Protein AF-A0A351C089-F1 (afdb_monomer)

pLDDT: mean 87.52, std 11.37, range [33.44, 98.38]

Radius of gyration: 19.96 Å; Cα contacts (8 Å, |Δi|>4): 342; chains: 1; bounding box: 48×43×50 Å

Mean predicted aligned error: 5.95 Å

Foldseek 3Di:
DCDPVNVLVCCCVVPVVCSVPDQCLVVLCVQLLVCLVVVVLVSNLVSLLVSQVSCVVVVHDLVPGLSSCLLLLPLPPPPRPCNVLSVQLQVLVQVLLVVLVVLVFDNDHPVLCSLLQSVVCVPPPVLRSSLSSLSSSLSSCVVVVLVVLVPDDQPDDALLVLLVSLLSLLVSLQSLLCSFPQNVVVVVPDPDDDPLRQLQDPSSVVLLVDPDRLAPDADQAPVRLVVVLPDDDVPDRLLSNLSHLSVRSNVNSVVDSPHPGRDHSVRSVSSVSSSVSSSSSSSVRRRDPVVPVVD

Structure (mmCIF, N/CA/C/O backbone):
data_AF-A0A351C089-F1
#
_entry.id   AF-A0A351C089-F1
#
loop_
_atom_site.group_PDB
_atom_site.id
_atom_site.type_symbol
_atom_site.label_atom_id
_atom_site.label_alt_id
_atom_site.label_comp_id
_atom_site.label_asym_id
_atom_site.label_entity_id
_atom_site.label_seq_id
_atom_site.pdbx_PDB_ins_code
_atom_site.Cartn_x
_atom_site.Cartn_y
_atom_site.Cartn_z
_atom_site.occupancy
_atom_site.B_iso_or_equiv
_atom_site.auth_seq_id
_atom_site.auth_comp_id
_atom_site.auth_asym_id
_atom_site.auth_atom_id
_atom_site.pdbx_PDB_model_num
ATOM 1 N N . MET A 1 1 ? 0.658 -22.289 -22.161 1.00 45.59 1 MET A N 1
ATOM 2 C CA . MET A 1 1 ? 1.054 -20.876 -21.966 1.00 45.59 1 MET A CA 1
ATOM 3 C C . MET A 1 1 ? 2.536 -20.846 -21.642 1.00 45.59 1 MET A C 1
ATOM 5 O O . MET A 1 1 ? 2.937 -21.494 -20.686 1.00 45.59 1 MET A O 1
ATOM 9 N N . CYS A 1 2 ? 3.348 -20.176 -22.460 1.00 50.66 2 CYS A N 1
ATOM 10 C CA . CYS A 1 2 ? 4.745 -19.898 -22.128 1.00 50.66 2 CYS A CA 1
ATOM 11 C C . CYS A 1 2 ? 4.740 -18.732 -21.132 1.00 50.66 2 CYS A C 1
ATOM 13 O O . CYS A 1 2 ? 4.214 -17.671 -21.466 1.00 50.66 2 CYS A O 1
ATOM 15 N N . SER A 1 3 ? 5.217 -18.931 -19.902 1.00 79.00 3 SER A N 1
ATOM 16 C CA . SER A 1 3 ? 5.364 -17.817 -18.963 1.00 79.00 3 SER A CA 1
ATOM 17 C C . SER A 1 3 ? 6.463 -16.883 -19.475 1.00 79.00 3 SER A C 1
ATOM 19 O O . SER A 1 3 ? 7.493 -17.342 -19.969 1.00 79.00 3 SER A O 1
ATOM 21 N N . SER A 1 4 ? 6.269 -15.570 -19.352 1.00 82.62 4 SER A N 1
ATOM 22 C CA . SER A 1 4 ? 7.319 -14.564 -19.587 1.00 82.62 4 SER A CA 1
ATOM 23 C C . SER A 1 4 ? 8.639 -14.929 -18.905 1.00 82.62 4 SER A C 1
ATOM 25 O O . SER A 1 4 ? 9.721 -14.732 -19.451 1.00 82.62 4 SER A O 1
ATOM 27 N N . ASP A 1 5 ? 8.530 -15.536 -17.730 1.00 86.56 5 ASP A N 1
ATOM 28 C CA . ASP A 1 5 ? 9.629 -15.950 -16.872 1.00 86.56 5 ASP A CA 1
ATOM 29 C C . ASP A 1 5 ? 10.452 -17.064 -17.531 1.00 86.56 5 ASP A C 1
ATOM 31 O O . ASP A 1 5 ? 11.677 -17.074 -17.422 1.00 86.56 5 ASP A O 1
ATOM 35 N N . LEU A 1 6 ? 9.801 -17.974 -18.269 1.00 88.81 6 LEU A N 1
ATOM 36 C CA . LEU A 1 6 ? 10.483 -19.012 -19.038 1.00 88.81 6 LEU A CA 1
ATOM 37 C C . LEU A 1 6 ? 11.284 -18.400 -20.190 1.00 88.81 6 LEU A C 1
ATOM 39 O O . LEU A 1 6 ? 12.412 -18.816 -20.432 1.00 88.81 6 LEU A O 1
ATOM 43 N N . VAL A 1 7 ? 10.744 -17.379 -20.861 1.00 87.31 7 VAL A N 1
ATOM 44 C CA . VAL A 1 7 ? 11.475 -16.655 -21.913 1.00 87.31 7 VAL A CA 1
ATOM 45 C C . VAL A 1 7 ? 12.690 -15.935 -21.326 1.00 87.31 7 VAL A C 1
ATOM 47 O O . VAL A 1 7 ? 13.790 -16.077 -21.853 1.00 87.31 7 VAL A O 1
ATOM 50 N N . LEU A 1 8 ? 12.528 -15.221 -20.207 1.00 90.19 8 LEU A N 1
ATOM 51 C CA . LEU A 1 8 ? 13.644 -14.563 -19.517 1.00 90.19 8 LEU A CA 1
ATOM 52 C C . LEU A 1 8 ? 14.712 -15.566 -19.066 1.00 90.19 8 LEU A C 1
ATOM 54 O O . LEU A 1 8 ? 15.905 -15.313 -19.239 1.00 90.19 8 LEU A O 1
ATOM 58 N N . LYS A 1 9 ? 14.291 -16.721 -18.539 1.00 92.12 9 LYS A N 1
ATOM 59 C CA . LYS A 1 9 ? 15.189 -17.815 -18.160 1.00 92.12 9 LYS A CA 1
ATOM 60 C C . LYS A 1 9 ? 15.984 -18.319 -19.364 1.00 92.12 9 LYS A C 1
ATOM 62 O O . LYS A 1 9 ? 17.208 -18.357 -19.297 1.00 92.12 9 LYS A O 1
ATOM 67 N N . LEU A 1 10 ? 15.312 -18.627 -20.474 1.00 92.62 10 LEU A N 1
ATOM 68 C CA . LEU A 1 10 ? 15.965 -19.099 -21.697 1.00 92.62 10 LEU A CA 1
ATOM 69 C C . LEU A 1 10 ? 16.933 -18.056 -22.268 1.00 92.62 10 LEU A C 1
ATOM 71 O O . LEU A 1 10 ? 18.025 -18.417 -22.698 1.00 92.62 10 LEU A O 1
ATOM 75 N N . LEU A 1 11 ? 16.580 -16.767 -22.247 1.00 91.25 11 LEU A N 1
ATOM 76 C CA . LEU A 1 11 ? 17.483 -15.698 -22.682 1.00 91.25 11 LEU A CA 1
ATOM 77 C C . LEU A 1 11 ? 18.734 -15.620 -21.805 1.00 91.25 11 LEU A C 1
ATOM 79 O O . LEU A 1 11 ? 19.835 -15.468 -22.330 1.00 91.25 11 LEU A O 1
ATOM 83 N N . LYS A 1 12 ? 18.577 -15.753 -20.485 1.00 92.81 12 LYS A N 1
ATOM 84 C CA . LYS A 1 12 ? 19.707 -15.767 -19.556 1.00 92.81 12 LYS A CA 1
ATOM 85 C C . LYS A 1 12 ? 20.605 -16.985 -19.774 1.00 92.81 12 LYS A C 1
ATOM 87 O O . LYS A 1 12 ? 21.815 -16.825 -19.827 1.00 92.81 12 LYS A O 1
ATOM 92 N N . GLU A 1 13 ? 20.028 -18.174 -19.929 1.00 96.06 13 GLU A N 1
ATOM 93 C CA . GLU A 1 13 ? 20.781 -19.425 -20.098 1.00 96.06 13 GLU A CA 1
ATOM 94 C C . GLU A 1 13 ? 21.528 -19.488 -21.435 1.00 96.06 13 GLU A C 1
ATOM 96 O O . GLU A 1 13 ? 22.673 -19.923 -21.483 1.00 96.06 13 GLU A O 1
ATOM 101 N N . ASN A 1 14 ? 20.906 -19.025 -22.522 1.00 95.12 14 ASN A N 1
ATOM 102 C CA . ASN A 1 14 ? 21.493 -19.122 -23.861 1.00 95.12 14 ASN A CA 1
ATOM 103 C C . ASN A 1 14 ? 22.359 -17.907 -24.233 1.00 95.12 14 ASN A C 1
ATOM 105 O O . ASN A 1 14 ? 23.185 -17.996 -25.140 1.00 95.12 14 ASN A O 1
ATOM 109 N N . PHE A 1 15 ? 22.176 -16.764 -23.561 1.00 94.94 15 PHE A N 1
ATOM 110 C CA . PHE A 1 15 ? 22.832 -15.503 -23.913 1.00 94.94 15 PHE A CA 1
ATOM 111 C C . PHE A 1 15 ? 23.265 -14.686 -22.686 1.00 94.94 15 PHE A C 1
ATOM 113 O O . PHE A 1 15 ? 23.146 -13.461 -22.703 1.00 94.94 15 PHE A O 1
ATOM 120 N N . GLU A 1 16 ? 23.792 -15.328 -21.640 1.00 92.88 16 GLU A N 1
ATOM 121 C CA . GLU A 1 16 ? 24.122 -14.704 -20.345 1.00 92.88 16 GLU A CA 1
ATOM 122 C C . GLU A 1 16 ? 24.863 -13.362 -20.469 1.00 92.88 16 GLU A C 1
ATOM 124 O O . GLU A 1 16 ? 24.428 -12.352 -19.912 1.00 92.88 16 GLU A O 1
ATOM 129 N N . GLY A 1 17 ? 25.944 -13.322 -21.256 1.00 92.62 17 GLY A N 1
ATOM 130 C CA . GLY A 1 17 ? 26.729 -12.102 -21.454 1.00 92.62 17 GLY A CA 1
ATOM 131 C C . GLY A 1 17 ? 25.898 -10.945 -22.016 1.00 92.62 17 GLY A C 1
ATOM 132 O O . GLY A 1 17 ? 25.988 -9.827 -21.515 1.00 92.62 17 GLY A O 1
ATOM 133 N N . LYS A 1 18 ? 25.028 -11.213 -23.002 1.00 91.94 18 LYS A N 1
ATOM 134 C CA . LYS A 1 18 ? 24.111 -10.203 -23.556 1.00 91.94 18 LYS A CA 1
ATOM 135 C C . LYS A 1 18 ? 23.020 -9.845 -22.553 1.00 91.94 18 LYS A C 1
ATOM 137 O O . LYS A 1 18 ? 22.737 -8.669 -22.361 1.00 91.94 18 LYS A O 1
ATOM 142 N N . TYR A 1 19 ? 22.435 -10.840 -21.894 1.00 91.19 19 TYR A N 1
ATOM 143 C CA . TYR A 1 19 ? 21.364 -10.661 -20.916 1.00 91.19 19 TYR A CA 1
ATOM 144 C C . TYR A 1 19 ? 21.766 -9.701 -19.784 1.00 91.19 19 TYR A C 1
ATOM 146 O O . TYR A 1 19 ? 20.980 -8.842 -19.371 1.00 91.19 19 TYR A O 1
ATOM 154 N N . ASN A 1 20 ? 23.012 -9.802 -19.318 1.00 88.12 20 ASN A N 1
ATOM 155 C CA . ASN A 1 20 ? 23.530 -8.969 -18.237 1.00 88.12 20 ASN A CA 1
ATOM 156 C C . ASN A 1 20 ? 23.772 -7.508 -18.655 1.00 88.12 20 ASN A C 1
ATOM 158 O O . ASN A 1 20 ? 23.655 -6.626 -17.808 1.00 88.12 20 ASN A O 1
ATOM 162 N N . VAL A 1 21 ? 24.047 -7.231 -19.936 1.00 90.06 21 VAL A N 1
ATOM 163 C CA . VAL A 1 21 ? 24.365 -5.868 -20.410 1.00 90.06 21 VAL A CA 1
ATOM 164 C C . VAL A 1 21 ? 23.186 -5.129 -21.040 1.00 90.06 21 VAL A C 1
ATOM 166 O O . VAL A 1 21 ? 23.133 -3.905 -20.945 1.00 90.06 21 VAL A O 1
ATOM 169 N N . ILE A 1 22 ? 22.233 -5.832 -21.667 1.00 90.94 22 ILE A N 1
ATOM 170 C CA . ILE A 1 22 ? 21.075 -5.178 -22.295 1.00 90.94 22 ILE A CA 1
ATOM 171 C C . ILE A 1 22 ? 20.230 -4.452 -21.249 1.00 90.94 22 ILE A C 1
ATOM 173 O O . ILE A 1 22 ? 20.021 -4.963 -20.149 1.00 90.94 22 ILE A O 1
ATOM 177 N N . HIS A 1 23 ? 19.701 -3.285 -21.606 1.00 91.38 23 HIS A N 1
ATOM 178 C CA . HIS A 1 23 ? 18.749 -2.581 -20.759 1.00 91.38 23 HIS A CA 1
ATOM 179 C C . HIS A 1 23 ? 17.408 -3.327 -20.723 1.00 91.38 23 HIS A C 1
ATOM 181 O O . HIS A 1 23 ? 16.792 -3.568 -21.764 1.00 91.38 23 HIS A O 1
ATOM 187 N N . LYS A 1 24 ? 16.958 -3.705 -19.524 1.00 93.00 24 LYS A N 1
ATOM 188 C CA . LYS A 1 24 ? 15.738 -4.508 -19.300 1.00 93.00 24 LYS A CA 1
ATOM 189 C C . LYS A 1 24 ? 14.550 -3.713 -18.739 1.00 93.00 24 LYS A C 1
ATOM 191 O O . LYS A 1 24 ? 13.498 -4.312 -18.523 1.00 93.00 24 LYS A O 1
ATOM 196 N N . GLY A 1 25 ? 14.678 -2.393 -18.566 1.00 92.75 25 GLY A N 1
ATOM 197 C CA . GLY A 1 25 ? 13.661 -1.548 -17.932 1.00 92.75 25 GLY A CA 1
ATOM 198 C C . GLY A 1 25 ? 12.323 -1.614 -18.664 1.00 92.75 25 GLY A C 1
ATOM 199 O O . GLY A 1 25 ? 11.309 -2.015 -18.099 1.00 92.75 25 GLY A O 1
ATOM 200 N N . THR A 1 26 ? 12.337 -1.358 -19.975 1.00 91.56 26 THR A N 1
ATOM 201 C CA . THR A 1 26 ? 11.132 -1.424 -20.815 1.00 91.56 26 THR A CA 1
ATOM 202 C C . THR A 1 26 ? 10.497 -2.825 -20.857 1.00 91.56 26 THR A C 1
ATOM 204 O O . THR A 1 26 ? 9.292 -2.916 -20.614 1.00 91.56 26 THR A O 1
ATOM 207 N N . PRO A 1 27 ? 11.235 -3.932 -21.105 1.00 93.38 27 PRO A N 1
ATOM 208 C CA . PRO A 1 27 ? 10.664 -5.274 -20.987 1.00 93.38 27 PRO A CA 1
ATOM 209 C C . PRO A 1 27 ? 10.016 -5.553 -19.626 1.00 93.38 27 PRO A C 1
ATOM 211 O O . PRO A 1 27 ? 8.877 -6.013 -19.585 1.00 93.38 27 PRO A O 1
ATOM 214 N N . PHE A 1 28 ? 10.696 -5.249 -18.516 1.00 95.38 28 PHE A N 1
ATOM 215 C CA . PHE A 1 28 ? 10.138 -5.456 -17.178 1.00 95.38 28 PHE A CA 1
ATOM 216 C C . PHE A 1 28 ? 8.888 -4.604 -16.939 1.00 95.38 28 PHE A C 1
ATOM 218 O O . PHE A 1 28 ? 7.905 -5.108 -16.403 1.00 95.38 28 PHE A O 1
ATOM 225 N N . TYR A 1 29 ? 8.859 -3.365 -17.425 1.00 95.06 29 TYR A N 1
ATOM 226 C CA . TYR A 1 29 ? 7.675 -2.516 -17.341 1.00 95.06 29 TYR A CA 1
ATOM 227 C C . TYR A 1 29 ? 6.454 -3.156 -18.023 1.00 95.06 29 TYR A C 1
ATOM 229 O O . TYR A 1 29 ? 5.378 -3.234 -17.428 1.00 95.06 29 TYR A O 1
ATOM 237 N N . PHE A 1 30 ? 6.616 -3.701 -19.233 1.00 94.50 30 PHE A N 1
ATOM 238 C CA . PHE A 1 30 ? 5.525 -4.398 -19.924 1.00 94.50 30 PHE A CA 1
ATOM 239 C C . PHE A 1 30 ? 5.095 -5.690 -19.217 1.00 94.50 30 PHE A C 1
ATOM 241 O O . PHE A 1 30 ? 3.899 -5.981 -19.161 1.00 94.50 30 PHE A O 1
ATOM 248 N N . LEU A 1 31 ? 6.034 -6.447 -18.639 1.00 95.00 31 LEU A N 1
ATOM 249 C CA . LEU A 1 31 ? 5.700 -7.624 -17.827 1.00 95.00 31 LEU A CA 1
ATOM 250 C C . LEU A 1 31 ? 4.904 -7.244 -16.576 1.00 95.00 31 LEU A C 1
ATOM 252 O O . LEU A 1 31 ? 3.942 -7.931 -16.226 1.00 95.00 31 LEU A O 1
ATOM 256 N N . SER A 1 32 ? 5.255 -6.126 -15.941 1.00 95.19 32 SER A N 1
ATOM 257 C CA . SER A 1 32 ? 4.498 -5.582 -14.817 1.00 95.19 32 SER A CA 1
ATOM 258 C C . SER A 1 32 ? 3.075 -5.204 -15.223 1.00 95.19 32 SER A C 1
ATOM 260 O O . SER A 1 32 ? 2.121 -5.644 -14.584 1.00 95.19 32 SER A O 1
ATOM 262 N N . MET A 1 33 ? 2.916 -4.458 -16.322 1.00 94.94 33 MET A N 1
ATOM 263 C CA . MET A 1 33 ? 1.596 -4.092 -16.839 1.00 94.94 33 MET A CA 1
ATOM 264 C C . MET A 1 33 ? 0.738 -5.322 -17.132 1.00 94.94 33 MET A C 1
ATOM 266 O O . MET A 1 33 ? -0.410 -5.381 -16.699 1.00 94.94 33 MET A O 1
ATOM 270 N N . GLY A 1 34 ? 1.296 -6.310 -17.838 1.00 94.06 34 GLY A N 1
ATOM 271 C CA . GLY A 1 34 ? 0.600 -7.563 -18.121 1.00 94.06 34 GLY A CA 1
ATOM 272 C C . GLY A 1 34 ? 0.128 -8.241 -16.836 1.00 94.06 34 GLY A C 1
ATOM 273 O O . GLY A 1 34 ? -1.031 -8.629 -16.742 1.00 94.06 34 GLY A O 1
ATOM 274 N N . SER A 1 35 ? 0.990 -8.279 -15.819 1.00 94.94 35 SER A N 1
ATOM 275 C CA . SER A 1 35 ? 0.681 -8.871 -14.514 1.00 94.94 35 SER A CA 1
ATOM 276 C C . SER A 1 35 ? -0.424 -8.106 -13.766 1.00 94.94 35 SER A C 1
ATOM 278 O O . SER A 1 35 ? -1.337 -8.731 -13.230 1.00 94.94 35 SER A O 1
ATOM 280 N N . PHE A 1 36 ? -0.420 -6.765 -13.793 1.00 94.62 36 PHE A N 1
ATOM 281 C CA . PHE A 1 36 ? -1.518 -5.950 -13.250 1.00 94.62 36 PHE A CA 1
ATOM 282 C C . PHE A 1 36 ? -2.849 -6.246 -13.944 1.00 94.62 36 PHE A C 1
ATOM 284 O O . PHE A 1 36 ? -3.879 -6.360 -13.280 1.00 94.62 36 PHE A O 1
ATOM 291 N N . LEU A 1 37 ? -2.837 -6.372 -15.272 1.00 91.81 37 LEU A N 1
ATOM 292 C CA . LEU A 1 37 ? -4.038 -6.636 -16.066 1.00 91.81 37 LEU A CA 1
ATOM 293 C C . LEU A 1 37 ? -4.588 -8.051 -15.844 1.00 91.81 37 LEU A C 1
ATOM 295 O O . LEU A 1 37 ? -5.796 -8.249 -15.930 1.00 91.81 37 LEU A O 1
ATOM 299 N N . THR A 1 38 ? -3.729 -9.023 -15.527 1.00 92.44 38 THR A N 1
ATOM 300 C CA . THR A 1 38 ? -4.140 -10.403 -15.222 1.00 92.44 38 THR A CA 1
ATOM 301 C C . THR A 1 38 ? -4.369 -10.668 -13.732 1.00 92.44 38 THR A C 1
ATOM 303 O O . THR A 1 38 ? -4.730 -11.785 -13.372 1.00 92.44 38 THR A O 1
ATOM 306 N N . GLY A 1 39 ? -4.164 -9.674 -12.861 1.00 91.81 39 GLY A N 1
ATOM 307 C CA . GLY A 1 39 ? -4.351 -9.801 -11.412 1.00 91.81 39 GLY A CA 1
ATOM 308 C C . GLY A 1 39 ? -3.231 -10.539 -10.664 1.00 91.81 39 GLY A C 1
ATOM 309 O O . GLY A 1 39 ? -3.436 -10.938 -9.520 1.00 91.81 39 GLY A O 1
ATOM 310 N N . ASP A 1 40 ? -2.055 -10.712 -11.279 1.00 94.25 40 ASP A N 1
ATOM 311 C CA . ASP A 1 40 ? -0.842 -11.221 -10.619 1.00 94.25 40 ASP A CA 1
ATOM 312 C C . ASP A 1 40 ? -0.085 -10.036 -9.994 1.00 94.25 40 ASP A C 1
ATOM 314 O O . ASP A 1 40 ? 0.886 -9.507 -10.543 1.00 94.25 40 ASP A O 1
ATOM 318 N N . PHE A 1 41 ? -0.605 -9.534 -8.873 1.00 93.75 41 PHE A N 1
ATOM 319 C CA . PHE A 1 41 ? -0.116 -8.300 -8.253 1.00 93.75 41 PHE A CA 1
ATOM 320 C C . PHE A 1 41 ? 1.305 -8.445 -7.697 1.00 93.75 41 PHE A C 1
ATOM 322 O O . PHE A 1 41 ? 2.077 -7.489 -7.707 1.00 93.75 41 PHE A O 1
ATOM 329 N N . GLU A 1 42 ? 1.680 -9.640 -7.247 1.00 93.31 42 GLU A N 1
ATOM 330 C CA . GLU A 1 42 ? 3.014 -9.948 -6.741 1.00 93.31 42 GLU A CA 1
ATOM 331 C C . GLU A 1 42 ? 4.062 -9.824 -7.855 1.00 93.31 42 GLU A C 1
ATOM 333 O O . GLU A 1 42 ? 5.074 -9.137 -7.669 1.00 93.31 42 GLU A O 1
ATOM 338 N N . LYS A 1 43 ? 3.806 -10.399 -9.041 1.00 94.31 43 LYS A N 1
ATOM 339 C CA . LYS A 1 43 ? 4.681 -10.181 -10.204 1.00 94.31 43 LYS A CA 1
ATOM 340 C C . LYS A 1 43 ? 4.617 -8.754 -10.715 1.00 94.31 43 LYS A C 1
ATOM 342 O O . LYS A 1 43 ? 5.645 -8.222 -11.129 1.00 94.31 43 LYS A O 1
ATOM 347 N N . ALA A 1 44 ? 3.447 -8.120 -10.665 1.00 94.44 44 ALA A N 1
ATOM 348 C CA . ALA A 1 44 ? 3.297 -6.735 -11.087 1.00 94.44 44 ALA A CA 1
ATOM 349 C C . ALA A 1 44 ? 4.223 -5.805 -10.292 1.00 94.44 44 ALA A C 1
ATOM 351 O O . ALA A 1 44 ? 4.983 -5.039 -10.889 1.00 94.44 44 ALA A O 1
ATOM 352 N N . VAL A 1 45 ? 4.225 -5.931 -8.961 1.00 93.00 45 VAL A N 1
ATOM 353 C CA . VAL A 1 45 ? 5.118 -5.184 -8.064 1.00 93.00 45 VAL A CA 1
ATOM 354 C C . VAL A 1 45 ? 6.582 -5.517 -8.342 1.00 93.00 45 VAL A C 1
ATOM 356 O O . VAL A 1 45 ? 7.384 -4.599 -8.512 1.00 93.00 45 VAL A O 1
ATOM 359 N N . TYR A 1 46 ? 6.928 -6.806 -8.440 1.00 93.94 46 TYR A N 1
ATOM 360 C CA . TYR A 1 46 ? 8.305 -7.239 -8.691 1.00 93.94 46 TYR A CA 1
ATOM 361 C C . TYR A 1 46 ? 8.868 -6.650 -9.987 1.00 93.94 46 TYR A C 1
ATOM 363 O O . TYR A 1 46 ? 9.943 -6.053 -9.987 1.00 93.94 46 TYR A O 1
ATOM 371 N N . TYR A 1 47 ? 8.137 -6.790 -11.094 1.00 95.25 47 TYR A N 1
ATOM 372 C CA . TYR A 1 47 ? 8.601 -6.317 -12.391 1.00 95.25 47 TYR A CA 1
ATOM 373 C C . TYR A 1 47 ? 8.590 -4.791 -12.507 1.00 95.25 47 TYR A C 1
ATOM 375 O O . TYR A 1 47 ? 9.448 -4.250 -13.197 1.00 95.25 47 TYR A O 1
ATOM 383 N N . MET A 1 48 ? 7.686 -4.085 -11.817 1.00 94.19 48 MET A N 1
ATOM 384 C CA . MET A 1 48 ? 7.713 -2.618 -11.800 1.00 94.19 48 MET A CA 1
ATOM 385 C C . MET A 1 48 ? 8.951 -2.101 -11.062 1.00 94.19 48 MET A C 1
ATOM 387 O O . MET A 1 48 ? 9.651 -1.228 -11.568 1.00 94.19 48 MET A O 1
ATOM 391 N N . ASP A 1 49 ? 9.255 -2.671 -9.892 1.00 91.75 49 ASP A N 1
ATOM 392 C CA . ASP A 1 49 ? 10.463 -2.338 -9.128 1.00 91.75 49 ASP A CA 1
ATOM 393 C C . ASP A 1 49 ? 11.740 -2.721 -9.899 1.00 91.75 49 ASP A C 1
ATOM 395 O O . ASP A 1 49 ? 12.704 -1.959 -9.922 1.00 91.75 49 ASP A O 1
ATOM 399 N N . ALA A 1 50 ? 11.741 -3.866 -10.593 1.00 92.44 50 ALA A N 1
ATOM 400 C CA . ALA A 1 50 ? 12.857 -4.283 -11.441 1.00 92.44 50 ALA A CA 1
ATOM 401 C C . ALA A 1 50 ? 13.066 -3.346 -12.639 1.00 92.44 50 ALA A C 1
ATOM 403 O O . ALA A 1 50 ? 14.210 -3.024 -12.958 1.00 92.44 50 ALA A O 1
ATOM 404 N N . ALA A 1 51 ? 11.983 -2.897 -13.284 1.00 93.44 51 ALA A N 1
ATOM 405 C CA . ALA A 1 51 ? 12.050 -1.916 -14.363 1.00 93.44 51 ALA A CA 1
ATOM 406 C C . ALA A 1 51 ? 12.691 -0.617 -13.872 1.00 93.44 51 ALA A C 1
ATOM 408 O O . ALA A 1 51 ? 13.671 -0.146 -14.439 1.00 93.44 51 ALA A O 1
ATOM 409 N N . PHE A 1 52 ? 12.189 -0.123 -12.743 1.00 89.56 52 PHE A N 1
ATOM 410 C CA . PHE A 1 52 ? 12.660 1.094 -12.109 1.00 89.56 52 PHE A CA 1
ATOM 411 C C . PHE A 1 52 ? 14.145 1.032 -11.709 1.00 89.56 52 PHE A C 1
ATOM 413 O O . PHE A 1 52 ? 14.916 1.948 -11.981 1.00 89.56 52 PHE A O 1
ATOM 420 N N . LYS A 1 53 ? 14.583 -0.075 -11.099 1.00 89.06 53 LYS A N 1
ATOM 421 C CA . LYS A 1 53 ? 15.990 -0.272 -10.713 1.00 89.06 53 LYS A CA 1
ATOM 422 C C . LYS A 1 53 ? 16.929 -0.386 -11.906 1.00 89.06 53 LYS A C 1
ATOM 424 O O . LYS A 1 53 ? 18.086 0.013 -11.804 1.00 89.06 53 LYS A O 1
ATOM 429 N N . GLU A 1 54 ? 16.456 -0.948 -13.011 1.00 91.56 54 GLU A N 1
ATOM 430 C CA . GLU A 1 54 ? 17.233 -1.020 -14.243 1.00 91.56 54 GLU A CA 1
ATOM 431 C C . GLU A 1 54 ? 17.419 0.374 -14.859 1.00 91.56 54 GLU A C 1
ATOM 433 O O . GLU A 1 54 ? 18.541 0.706 -15.241 1.00 91.56 54 GLU A O 1
ATOM 438 N N . ASP A 1 55 ? 16.373 1.207 -14.850 1.00 90.06 55 ASP A N 1
ATOM 439 C CA . ASP A 1 55 ? 16.448 2.602 -15.301 1.00 90.06 55 ASP A CA 1
ATOM 440 C C . ASP A 1 55 ? 17.460 3.408 -14.453 1.00 90.06 55 ASP A C 1
ATOM 442 O O . ASP A 1 55 ? 18.298 4.125 -15.005 1.00 90.06 55 ASP A O 1
ATOM 446 N N . ILE A 1 56 ? 17.468 3.213 -13.121 1.00 86.75 56 ILE A N 1
ATOM 447 C CA . ILE A 1 56 ? 18.486 3.788 -12.214 1.00 86.75 56 ILE A CA 1
ATOM 448 C C . ILE A 1 56 ? 19.890 3.298 -12.575 1.00 86.75 56 ILE A C 1
ATOM 450 O O . ILE A 1 56 ? 20.820 4.095 -12.676 1.00 86.75 56 ILE A O 1
ATOM 454 N N . ARG A 1 57 ? 20.066 1.981 -12.755 1.00 87.81 57 ARG A N 1
ATOM 455 C CA . ARG A 1 57 ? 21.368 1.366 -13.064 1.00 87.81 57 ARG A CA 1
ATOM 456 C C . ARG A 1 57 ? 21.969 1.922 -14.356 1.00 87.81 57 ARG A C 1
ATOM 458 O O . ARG A 1 57 ? 23.188 1.941 -14.501 1.00 87.81 57 ARG A O 1
ATOM 465 N N . SER A 1 58 ? 21.120 2.319 -15.295 1.00 87.12 58 SER A N 1
ATOM 466 C CA . SER A 1 58 ? 21.519 2.878 -16.583 1.00 87.12 58 SER A CA 1
ATOM 467 C C . SER A 1 58 ? 21.565 4.405 -16.615 1.00 87.12 58 SER A C 1
ATOM 469 O O . SER A 1 58 ? 21.745 4.954 -17.698 1.00 87.12 58 SER A O 1
ATOM 471 N N . GLU A 1 59 ? 21.448 5.071 -15.458 1.00 85.56 59 GLU A N 1
ATOM 472 C CA . GLU A 1 59 ? 21.539 6.532 -15.312 1.00 85.56 59 GLU A CA 1
ATOM 473 C C . GLU A 1 59 ? 20.565 7.288 -16.237 1.00 85.56 59 GLU A C 1
ATOM 475 O O . GLU A 1 59 ? 20.854 8.378 -16.732 1.00 85.56 59 GLU A O 1
ATOM 480 N N . ILE A 1 60 ? 19.393 6.694 -16.492 1.00 85.94 60 ILE A N 1
ATOM 481 C CA . ILE A 1 60 ? 18.348 7.295 -17.323 1.00 85.94 60 ILE A CA 1
ATOM 482 C C . ILE A 1 60 ? 17.566 8.309 -16.481 1.00 85.94 60 ILE A C 1
ATOM 484 O O . ILE A 1 60 ? 17.284 8.064 -15.306 1.00 85.94 60 ILE A O 1
ATOM 488 N N . ASP A 1 61 ? 17.171 9.439 -17.078 1.00 85.81 61 ASP A N 1
ATOM 489 C CA . ASP A 1 61 ? 16.264 10.382 -16.417 1.00 85.81 61 ASP A CA 1
ATOM 490 C C . ASP A 1 61 ? 14.914 9.712 -16.137 1.00 85.81 61 ASP A C 1
ATOM 492 O O . ASP A 1 61 ? 14.092 9.501 -17.033 1.00 85.81 61 ASP A O 1
ATOM 496 N N . LEU A 1 62 ? 14.682 9.394 -14.862 1.00 84.56 62 LEU A N 1
ATOM 497 C CA . LEU A 1 62 ? 13.504 8.674 -14.397 1.00 84.56 62 LEU A CA 1
ATOM 498 C C . LEU A 1 62 ? 12.201 9.384 -14.776 1.00 84.56 62 LEU A C 1
ATOM 500 O O . LEU A 1 62 ? 11.205 8.702 -15.009 1.00 84.56 62 LEU A O 1
ATOM 504 N N . LYS A 1 63 ? 12.194 10.718 -14.903 1.00 82.56 63 LYS A N 1
ATOM 505 C CA . LYS A 1 63 ? 10.990 11.478 -15.282 1.00 82.56 63 LYS A CA 1
ATOM 506 C C . LYS A 1 63 ? 10.487 11.144 -16.683 1.00 82.56 63 LYS A C 1
ATOM 508 O O . LYS A 1 63 ? 9.297 11.282 -16.942 1.00 82.56 63 LYS A O 1
ATOM 513 N N . GLU A 1 64 ? 11.373 10.663 -17.547 1.00 83.12 64 GLU A N 1
ATOM 514 C CA . GLU A 1 64 ? 11.063 10.298 -18.928 1.00 83.12 64 GLU A CA 1
ATOM 515 C C . GLU A 1 64 ? 10.848 8.785 -19.098 1.00 83.12 64 GLU A C 1
ATOM 517 O O . GLU A 1 64 ? 10.417 8.318 -20.155 1.00 83.12 64 GLU A O 1
ATOM 522 N N . THR A 1 65 ? 11.119 7.990 -18.058 1.00 89.06 65 THR A N 1
ATOM 523 C CA . THR A 1 65 ? 10.956 6.532 -18.113 1.00 89.06 65 THR A CA 1
ATOM 524 C C . THR A 1 65 ? 9.524 6.097 -17.802 1.00 89.06 65 THR A C 1
ATOM 526 O O . THR A 1 65 ? 8.876 6.665 -16.920 1.00 89.06 65 THR A O 1
ATOM 529 N N . PRO A 1 66 ? 9.012 5.028 -18.442 1.00 90.25 66 PRO A N 1
ATOM 530 C CA . PRO A 1 66 ? 7.683 4.505 -18.130 1.00 90.25 66 PRO A CA 1
ATOM 531 C C . PRO A 1 66 ? 7.503 4.108 -16.656 1.00 90.25 66 PRO A C 1
ATOM 533 O O . PRO A 1 66 ? 6.426 4.318 -16.093 1.00 90.25 66 PRO A O 1
ATOM 536 N N . ALA A 1 67 ? 8.545 3.553 -16.023 1.00 90.31 67 ALA A N 1
ATOM 537 C CA . ALA A 1 67 ? 8.510 3.192 -14.610 1.00 90.31 67 ALA A CA 1
ATOM 538 C C . ALA A 1 67 ? 8.524 4.441 -13.718 1.00 90.31 67 ALA A C 1
ATOM 540 O O . ALA A 1 67 ? 7.698 4.550 -12.815 1.00 90.31 67 ALA A O 1
ATOM 541 N N . GLY A 1 68 ? 9.381 5.428 -13.989 1.00 89.25 68 GLY A N 1
ATOM 542 C CA . GLY A 1 68 ? 9.383 6.665 -13.209 1.00 89.25 68 GLY A CA 1
ATOM 543 C C . GLY A 1 68 ? 8.075 7.453 -13.330 1.00 89.25 68 GLY A C 1
ATOM 544 O O . GLY A 1 68 ? 7.559 7.911 -12.313 1.00 89.25 68 GLY A O 1
ATOM 545 N N . LEU A 1 69 ? 7.451 7.504 -14.512 1.00 89.62 69 LEU A N 1
ATOM 546 C CA . LEU A 1 69 ? 6.120 8.102 -14.684 1.00 89.62 69 LEU A CA 1
ATOM 547 C C . LEU A 1 69 ? 5.022 7.363 -13.893 1.00 89.62 69 LEU A C 1
ATOM 549 O O . LEU A 1 69 ? 4.099 7.993 -13.369 1.00 89.62 69 LEU A O 1
ATOM 553 N N . PHE A 1 70 ? 5.128 6.035 -13.758 1.00 90.62 70 PHE A N 1
ATOM 554 C CA . PHE A 1 70 ? 4.242 5.246 -12.898 1.00 90.62 70 PHE A CA 1
ATOM 555 C C . PHE A 1 70 ? 4.386 5.640 -11.419 1.00 90.62 70 PHE A C 1
ATOM 557 O O . PHE A 1 70 ? 3.377 5.871 -10.751 1.00 90.62 70 PHE A O 1
ATOM 564 N N . PHE A 1 71 ? 5.616 5.779 -10.913 1.00 88.56 71 PHE A N 1
ATOM 565 C CA . PHE A 1 71 ? 5.871 6.239 -9.539 1.00 88.56 71 PHE A CA 1
ATOM 566 C C . PHE A 1 71 ? 5.470 7.706 -9.317 1.00 88.56 71 PHE A C 1
ATOM 568 O O . PHE A 1 71 ? 5.031 8.070 -8.224 1.00 88.56 71 PHE A O 1
ATOM 575 N N . ASP A 1 72 ? 5.584 8.541 -10.351 1.00 88.69 72 ASP A N 1
ATOM 576 C CA . ASP A 1 72 ? 5.160 9.945 -10.346 1.00 88.69 72 ASP A CA 1
ATOM 577 C C . ASP A 1 72 ? 3.628 10.113 -10.371 1.00 88.69 72 ASP A C 1
ATOM 579 O O . ASP A 1 72 ? 3.119 11.228 -10.205 1.00 88.69 72 ASP A O 1
ATOM 583 N N . LEU A 1 73 ? 2.888 9.011 -10.572 1.00 90.38 73 LEU A N 1
ATOM 584 C CA . LEU A 1 73 ? 1.443 8.990 -10.812 1.00 90.38 73 LEU A CA 1
ATOM 585 C C . LEU A 1 73 ? 1.031 9.952 -11.937 1.00 90.38 73 LEU A C 1
ATOM 587 O O . LEU A 1 73 ? -0.014 10.614 -11.869 1.00 90.38 73 LEU A O 1
ATOM 591 N N . ASN A 1 74 ? 1.875 10.042 -12.967 1.00 89.62 74 ASN A N 1
ATOM 592 C CA . ASN A 1 74 ? 1.688 10.960 -14.076 1.00 89.62 74 ASN A CA 1
ATOM 593 C C . ASN A 1 74 ? 0.555 10.465 -14.986 1.00 89.62 74 ASN A C 1
ATOM 595 O O . ASN A 1 74 ? 0.602 9.364 -15.532 1.00 89.62 74 ASN A O 1
ATOM 599 N N . THR A 1 75 ? -0.482 11.291 -15.129 1.00 91.12 75 THR A N 1
ATOM 600 C CA . THR A 1 75 ? -1.640 11.027 -15.997 1.00 91.12 75 THR A CA 1
ATOM 601 C C . THR A 1 75 ? -1.661 11.875 -17.262 1.00 91.12 75 THR A C 1
ATOM 603 O O . THR A 1 75 ? -2.560 11.701 -18.079 1.00 91.12 75 THR A O 1
ATOM 606 N N . GLU A 1 76 ? -0.690 12.771 -17.419 1.00 90.44 76 GLU A N 1
ATOM 607 C CA . GLU A 1 76 ? -0.635 13.753 -18.505 1.00 90.44 76 GLU A CA 1
ATOM 608 C C . GLU A 1 76 ? 0.132 13.215 -19.719 1.00 90.44 76 GLU A C 1
ATOM 610 O O . GLU A 1 76 ? -0.078 13.663 -20.844 1.00 90.44 76 GLU A O 1
ATOM 615 N N . ASN A 1 77 ? 1.012 12.228 -19.521 1.00 87.94 77 ASN A N 1
ATOM 616 C CA . ASN A 1 77 ? 1.713 11.583 -20.624 1.00 87.94 77 ASN A CA 1
ATOM 617 C C . ASN A 1 77 ? 0.817 10.547 -21.325 1.00 87.94 77 ASN A C 1
ATOM 619 O O . ASN A 1 77 ? 0.820 9.361 -20.991 1.00 87.94 77 ASN A O 1
ATOM 623 N N . GLU A 1 78 ? 0.085 10.992 -22.349 1.00 86.75 78 GLU A N 1
ATOM 624 C CA . GLU A 1 78 ? -0.814 10.146 -23.150 1.00 86.75 78 GLU A CA 1
ATOM 625 C C . GLU A 1 78 ? -0.113 8.972 -23.855 1.00 86.75 78 GLU A C 1
ATOM 627 O O . GLU A 1 78 ? -0.759 7.990 -24.219 1.00 86.75 78 GLU A O 1
ATOM 632 N N . LYS A 1 79 ? 1.212 9.044 -24.045 1.00 84.75 79 LYS A N 1
ATOM 633 C CA . LYS A 1 79 ? 1.998 8.000 -24.721 1.00 84.75 79 LYS A CA 1
ATOM 634 C C . LYS A 1 79 ? 2.473 6.898 -23.774 1.00 84.75 79 LYS A C 1
ATOM 636 O O . LYS A 1 79 ? 3.045 5.910 -24.235 1.00 84.75 79 LYS A O 1
ATOM 641 N N . GLN A 1 80 ? 2.263 7.038 -22.466 1.00 87.25 80 GLN A N 1
ATOM 642 C CA . GLN A 1 80 ? 2.638 6.005 -21.510 1.00 87.25 80 GLN A CA 1
ATOM 643 C C . GLN A 1 80 ? 1.739 4.772 -21.670 1.00 87.25 80 GLN A C 1
ATOM 645 O O . GLN A 1 80 ? 0.533 4.829 -21.445 1.00 87.25 80 GLN A O 1
ATOM 650 N N . ALA A 1 81 ? 2.335 3.614 -21.962 1.00 87.75 81 ALA A N 1
ATOM 651 C CA . ALA A 1 81 ? 1.574 2.382 -22.168 1.00 87.75 81 ALA A CA 1
ATOM 652 C C . ALA A 1 81 ? 0.731 1.975 -20.937 1.00 87.75 81 ALA A C 1
ATOM 654 O O . ALA A 1 81 ? -0.393 1.502 -21.083 1.00 87.75 81 ALA A O 1
ATOM 655 N N . GLY A 1 82 ? 1.234 2.196 -19.717 1.00 89.38 82 GLY A N 1
ATOM 656 C CA . GLY A 1 82 ? 0.524 1.902 -18.467 1.00 89.38 82 GLY A CA 1
ATOM 657 C C . GLY A 1 82 ? -0.447 2.986 -17.987 1.00 89.38 82 GLY A C 1
ATOM 658 O O . GLY A 1 82 ? -0.804 2.973 -16.809 1.00 89.38 82 GLY A O 1
ATOM 659 N N . LEU A 1 83 ? -0.851 3.940 -18.835 1.00 92.56 83 LEU A N 1
ATOM 660 C CA . LEU A 1 83 ? -1.664 5.096 -18.433 1.00 92.56 83 LEU A CA 1
ATOM 661 C C . LEU A 1 83 ? -2.966 4.708 -17.712 1.00 92.56 83 LEU A C 1
ATOM 663 O O . LEU A 1 83 ? -3.298 5.290 -16.682 1.00 92.56 83 LEU A O 1
ATOM 667 N N . GLU A 1 84 ? -3.692 3.703 -18.203 1.00 93.12 84 GLU A N 1
ATOM 668 C CA . GLU A 1 84 ? -4.965 3.282 -17.594 1.00 93.12 84 GLU A CA 1
ATOM 669 C C . GLU A 1 84 ? -4.789 2.626 -16.215 1.00 93.12 84 GLU A C 1
ATOM 671 O O . GLU A 1 84 ? -5.638 2.786 -15.331 1.00 93.12 84 GLU A O 1
ATOM 676 N N . ILE A 1 85 ? -3.651 1.959 -15.989 1.00 94.31 85 ILE A N 1
ATOM 677 C CA . ILE A 1 85 ? -3.280 1.441 -14.666 1.00 94.31 85 ILE A CA 1
ATOM 678 C C . ILE A 1 85 ? -3.037 2.620 -13.716 1.00 94.31 85 ILE A C 1
ATOM 680 O O . ILE A 1 85 ? -3.613 2.656 -12.628 1.00 94.31 85 ILE A O 1
ATOM 684 N N . VAL A 1 86 ? -2.264 3.627 -14.141 1.00 94.25 86 VAL A N 1
ATOM 685 C CA . VAL A 1 86 ? -1.982 4.824 -13.325 1.00 94.25 86 VAL A CA 1
ATOM 686 C C . VAL A 1 86 ? -3.255 5.614 -13.018 1.00 94.25 86 VAL A C 1
ATOM 688 O O . VAL A 1 86 ? -3.487 5.980 -11.865 1.00 94.25 86 VAL A O 1
ATOM 691 N N . LYS A 1 87 ? -4.134 5.820 -14.006 1.00 95.19 87 LYS A N 1
ATOM 692 C CA . LYS A 1 87 ? -5.445 6.456 -13.794 1.00 95.19 87 LYS A CA 1
ATOM 693 C C . LYS A 1 87 ? -6.295 5.686 -12.784 1.00 95.19 87 LYS A C 1
ATOM 695 O O . LYS A 1 87 ? -6.935 6.307 -11.936 1.00 95.19 87 LYS A O 1
ATOM 700 N N . SER A 1 88 ? -6.293 4.355 -12.850 1.00 95.00 88 SER A N 1
ATOM 701 C CA . SER A 1 88 ? -7.035 3.510 -11.907 1.00 95.00 88 SER A CA 1
ATOM 702 C C . SER A 1 88 ? -6.474 3.607 -10.490 1.00 95.00 88 SER A C 1
ATOM 704 O O . SER A 1 88 ? -7.246 3.805 -9.553 1.00 95.00 88 SER A O 1
ATOM 706 N N . ILE A 1 89 ? -5.146 3.566 -10.329 1.00 95.94 89 ILE A N 1
ATOM 707 C CA . ILE A 1 89 ? -4.479 3.797 -9.037 1.00 95.94 89 ILE A CA 1
ATOM 708 C C . ILE A 1 89 ? -4.892 5.153 -8.468 1.00 95.94 89 ILE A C 1
ATOM 710 O O . ILE A 1 89 ? -5.364 5.224 -7.336 1.00 95.94 89 ILE A O 1
ATOM 714 N N . LYS A 1 90 ? -4.771 6.222 -9.265 1.00 95.81 90 LYS A N 1
ATOM 715 C CA . LYS A 1 90 ? -5.092 7.594 -8.853 1.00 95.81 90 LYS A CA 1
ATOM 716 C C . LYS A 1 90 ? -6.553 7.727 -8.424 1.00 95.81 90 LYS A C 1
ATOM 718 O O . LYS A 1 90 ? -6.831 8.307 -7.380 1.00 95.81 90 LYS A O 1
ATOM 723 N N . ARG A 1 91 ? -7.483 7.137 -9.181 1.00 96.12 91 ARG A N 1
ATOM 724 C CA . ARG A 1 91 ? -8.919 7.133 -8.861 1.00 96.12 91 ARG A CA 1
ATOM 725 C C . ARG A 1 91 ? -9.217 6.390 -7.558 1.00 96.12 91 ARG A C 1
ATOM 727 O O . ARG A 1 91 ? -9.949 6.910 -6.722 1.00 96.12 91 ARG A O 1
ATOM 734 N N . ASN A 1 92 ? -8.654 5.195 -7.379 1.00 96.31 92 ASN A N 1
ATOM 735 C CA . ASN A 1 92 ? -8.868 4.390 -6.174 1.00 96.31 92 ASN A CA 1
ATOM 736 C C . ASN A 1 92 ? -8.259 5.051 -4.937 1.00 96.31 92 ASN A C 1
ATOM 738 O O . ASN A 1 92 ? -8.876 5.056 -3.873 1.00 96.31 92 ASN A O 1
ATOM 742 N N . MET A 1 93 ? -7.069 5.630 -5.093 1.00 97.00 93 MET A N 1
ATOM 743 C CA . MET A 1 93 ? -6.392 6.385 -4.049 1.00 97.00 93 MET A CA 1
ATOM 744 C C . MET A 1 93 ? -7.213 7.615 -3.653 1.00 97.00 93 MET A C 1
ATOM 746 O O . MET A 1 93 ? -7.542 7.746 -2.483 1.00 97.00 93 MET A O 1
ATOM 750 N N . ASP A 1 94 ? -7.623 8.465 -4.600 1.00 96.88 94 ASP A N 1
ATOM 751 C CA . ASP A 1 94 ? -8.452 9.649 -4.319 1.00 96.88 94 ASP A CA 1
ATOM 752 C C . ASP A 1 94 ? -9.766 9.287 -3.614 1.00 96.88 94 ASP A C 1
ATOM 754 O O . ASP A 1 94 ? -10.119 9.893 -2.602 1.00 96.88 94 ASP A O 1
ATOM 758 N N . TYR A 1 95 ? -10.456 8.251 -4.106 1.00 96.56 95 TYR A N 1
ATOM 759 C CA . TYR A 1 95 ? -11.662 7.730 -3.468 1.00 96.56 95 TYR A CA 1
ATOM 760 C C . TYR A 1 95 ? -11.391 7.350 -2.009 1.00 96.56 95 TYR A C 1
ATOM 762 O O . TYR A 1 95 ? -12.094 7.815 -1.111 1.00 96.56 95 TYR A O 1
ATOM 770 N N . LYS A 1 96 ? -10.345 6.552 -1.755 1.00 96.81 96 LYS A N 1
ATOM 771 C CA . LYS A 1 96 ? -10.041 6.089 -0.401 1.00 96.81 96 LYS A CA 1
ATOM 772 C C . LYS A 1 96 ? -9.564 7.202 0.516 1.00 96.81 96 LYS A C 1
ATOM 774 O O . LYS A 1 96 ? -10.030 7.253 1.645 1.00 96.81 96 LYS A O 1
ATOM 779 N N . LEU A 1 97 ? -8.719 8.118 0.055 1.00 97.50 97 LEU A N 1
ATOM 780 C CA . LEU A 1 97 ? -8.275 9.255 0.864 1.00 97.50 97 LEU A CA 1
ATOM 781 C C . LEU A 1 97 ? -9.467 10.109 1.331 1.00 97.50 97 LEU A C 1
ATOM 783 O O . LEU A 1 97 ? -9.558 10.429 2.515 1.00 97.50 97 LEU A O 1
ATOM 787 N N . LYS A 1 98 ? -10.439 10.371 0.446 1.00 97.69 98 LYS A N 1
ATOM 788 C CA . LYS A 1 98 ? -11.684 11.077 0.796 1.00 97.69 98 LYS A CA 1
ATOM 789 C C . LYS A 1 98 ? -12.564 10.299 1.772 1.00 97.69 98 LYS A C 1
ATOM 791 O O . LYS A 1 98 ? -13.209 10.905 2.624 1.00 97.69 98 LYS A O 1
ATOM 796 N N . GLU A 1 99 ? -12.639 8.973 1.654 1.00 96.50 99 GLU A N 1
ATOM 797 C CA . GLU A 1 99 ? -13.354 8.149 2.638 1.00 96.50 99 GLU A CA 1
ATOM 798 C C . GLU A 1 99 ? -12.692 8.213 4.016 1.00 96.50 99 GLU A C 1
ATOM 800 O O . GLU A 1 99 ? -13.377 8.405 5.017 1.00 96.50 99 GLU A O 1
ATOM 805 N N . ILE A 1 100 ? -11.363 8.103 4.068 1.00 97.38 100 ILE A N 1
ATOM 806 C CA . ILE A 1 100 ? -10.601 8.174 5.316 1.00 97.38 100 ILE A CA 1
ATOM 807 C C . ILE A 1 100 ? -10.782 9.526 6.001 1.00 97.38 100 ILE A C 1
ATOM 809 O O . ILE A 1 100 ? -11.043 9.557 7.201 1.00 97.38 100 ILE A O 1
ATOM 813 N N . GLU A 1 101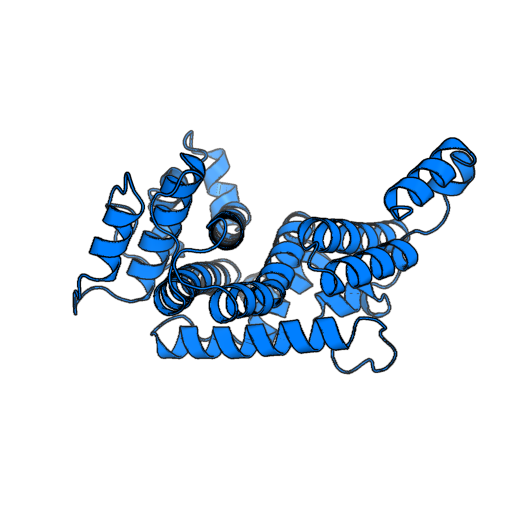 ? -10.718 10.628 5.258 1.00 96.50 101 GLU A N 1
ATOM 814 C CA . GLU A 1 101 ? -10.986 11.964 5.794 1.00 96.50 101 GLU A CA 1
ATOM 815 C C . GLU A 1 101 ? -12.391 12.058 6.413 1.00 96.50 101 GLU A C 1
ATOM 817 O O . GLU A 1 101 ? -12.538 12.483 7.560 1.00 96.50 101 GLU A O 1
ATOM 822 N N . LYS A 1 102 ? -13.429 11.582 5.707 1.00 96.12 102 LYS A N 1
ATOM 823 C CA . LYS A 1 102 ? -14.818 11.584 6.210 1.00 96.12 102 LYS A CA 1
ATOM 824 C C . LYS A 1 102 ? -14.997 10.774 7.492 1.00 96.12 102 LYS A C 1
ATOM 826 O O . LYS A 1 102 ? -15.839 11.121 8.315 1.00 96.12 102 LYS A O 1
ATOM 831 N N . LEU A 1 103 ? -14.224 9.703 7.659 1.00 94.75 103 LEU A N 1
ATOM 832 C CA . LEU A 1 103 ? -14.241 8.868 8.861 1.00 94.75 103 LEU A CA 1
ATOM 833 C C . LEU A 1 103 ? -13.472 9.498 10.039 1.00 94.75 103 LEU A C 1
ATOM 835 O O . LEU A 1 103 ? -13.457 8.926 11.126 1.00 94.75 103 LEU A O 1
ATOM 839 N N . GLY A 1 104 ? -12.862 10.675 9.861 1.00 93.88 104 GLY A N 1
ATOM 840 C CA . GLY A 1 104 ? -12.061 11.358 10.881 1.00 93.88 104 GLY A CA 1
ATOM 841 C C . GLY A 1 104 ? -10.570 11.012 10.828 1.00 93.88 104 GLY A C 1
ATOM 842 O O . GLY A 1 104 ? -9.864 11.156 11.829 1.00 93.88 104 GLY A O 1
ATOM 843 N N . GLY A 1 105 ? -10.100 10.503 9.687 1.00 94.50 105 GLY A N 1
ATOM 844 C CA . GLY A 1 105 ? -8.690 10.301 9.372 1.00 94.50 105 GLY A CA 1
ATOM 845 C C . GLY A 1 105 ? -7.965 11.591 8.952 1.00 94.50 105 GLY A C 1
ATOM 846 O O . GLY A 1 105 ? -8.584 12.652 8.874 1.00 94.50 105 GLY A O 1
ATOM 847 N N . PRO A 1 106 ? -6.650 11.526 8.674 1.00 94.56 106 PRO A N 1
ATOM 848 C CA . PRO A 1 106 ? -5.897 12.669 8.156 1.00 94.56 106 PRO A CA 1
ATOM 849 C C . PRO A 1 106 ? -6.374 13.092 6.760 1.00 94.56 106 PRO A C 1
ATOM 851 O O . PRO A 1 106 ? -6.657 12.239 5.917 1.00 94.56 106 PRO A O 1
ATOM 854 N N . THR A 1 107 ? -6.377 14.399 6.494 1.00 95.00 107 THR A N 1
ATOM 855 C CA . THR A 1 107 ? -6.598 14.957 5.152 1.00 95.00 107 THR A CA 1
ATOM 856 C C . THR A 1 107 ? -5.303 14.863 4.345 1.00 95.00 107 THR A C 1
ATOM 858 O O . THR A 1 107 ? -4.375 15.643 4.555 1.00 95.00 107 THR A O 1
ATOM 861 N N . LEU A 1 108 ? -5.238 13.910 3.415 1.00 94.88 108 LEU A N 1
ATOM 862 C CA . LEU A 1 108 ? -4.123 13.744 2.482 1.00 94.88 108 LEU A CA 1
ATOM 863 C C . LEU A 1 108 ? -4.629 13.818 1.043 1.00 94.88 108 LEU A C 1
ATOM 865 O O . LEU A 1 108 ? -5.647 13.221 0.698 1.00 94.88 108 LEU A O 1
ATOM 869 N N . SER A 1 109 ? -3.882 14.510 0.189 1.00 94.75 109 SER A N 1
ATOM 870 C CA . SER A 1 109 ? -4.074 14.483 -1.259 1.00 94.75 109 SER A CA 1
ATOM 871 C C . SER A 1 109 ? -3.175 13.433 -1.920 1.00 94.75 109 SER A C 1
ATOM 873 O O . SER A 1 109 ? -2.190 12.970 -1.343 1.00 94.75 109 SER A O 1
ATOM 875 N N . ILE A 1 110 ? -3.449 13.100 -3.185 1.00 93.88 110 ILE A N 1
ATOM 876 C CA . ILE A 1 110 ? -2.526 12.288 -3.999 1.00 93.88 110 ILE A CA 1
ATOM 877 C C . ILE A 1 110 ? -1.133 12.934 -4.057 1.00 93.88 110 ILE A C 1
ATOM 879 O O . ILE A 1 110 ? -0.130 12.226 -4.023 1.00 93.88 110 ILE A O 1
ATOM 883 N N . ASN A 1 111 ? -1.061 14.269 -4.106 1.00 91.88 111 ASN A N 1
ATOM 884 C CA . ASN A 1 111 ? 0.212 14.987 -4.112 1.00 91.88 111 ASN A CA 1
ATOM 885 C C . ASN A 1 111 ? 0.967 14.831 -2.787 1.00 91.88 111 ASN A C 1
ATOM 887 O O . ASN A 1 111 ? 2.192 14.760 -2.809 1.00 91.88 111 ASN A O 1
ATOM 891 N N . ASP A 1 112 ? 0.270 14.718 -1.653 1.00 92.56 112 ASP A N 1
ATOM 892 C CA . ASP A 1 112 ? 0.919 14.402 -0.378 1.00 92.56 112 ASP A CA 1
ATOM 893 C C . ASP A 1 112 ? 1.536 13.005 -0.411 1.00 92.56 112 ASP A C 1
ATOM 895 O O . ASP A 1 112 ? 2.709 12.858 -0.089 1.00 92.56 112 ASP A O 1
ATOM 899 N N . ILE A 1 113 ? 0.797 11.986 -0.866 1.00 92.06 113 ILE A N 1
ATOM 900 C CA . ILE A 1 113 ? 1.333 10.618 -0.997 1.00 92.06 113 ILE A CA 1
ATOM 901 C C . ILE A 1 113 ? 2.537 10.593 -1.943 1.00 92.06 113 ILE A C 1
ATOM 903 O O . ILE A 1 113 ? 3.567 9.984 -1.645 1.00 92.06 113 ILE A O 1
ATOM 907 N N . LYS A 1 114 ? 2.414 11.286 -3.076 1.00 90.06 114 LYS A N 1
ATOM 908 C CA . LYS A 1 114 ? 3.468 11.406 -4.077 1.00 90.06 114 LYS A CA 1
ATOM 909 C C . LYS A 1 114 ? 4.731 12.024 -3.482 1.00 90.06 114 LYS A C 1
ATOM 911 O O . LYS A 1 114 ? 5.790 11.410 -3.529 1.00 90.06 114 LYS A O 1
ATOM 916 N N . ASN A 1 115 ? 4.625 13.204 -2.882 1.00 87.50 115 ASN A N 1
ATOM 917 C CA . ASN A 1 115 ? 5.786 13.926 -2.364 1.00 87.50 115 ASN A CA 1
ATOM 918 C C . ASN A 1 115 ? 6.414 13.212 -1.161 1.00 87.50 115 ASN A C 1
ATOM 920 O O . ASN A 1 115 ? 7.632 13.096 -1.094 1.00 87.50 115 ASN A O 1
ATOM 924 N N . ARG A 1 116 ? 5.591 12.670 -0.258 1.00 88.69 116 ARG A N 1
ATOM 925 C CA . ARG A 1 116 ? 6.045 12.093 1.014 1.00 88.69 116 ARG A CA 1
ATOM 926 C C . ARG A 1 116 ? 6.485 10.636 0.921 1.00 88.69 116 ARG A C 1
ATOM 928 O O . ARG A 1 116 ? 7.049 10.130 1.881 1.00 88.69 116 ARG A O 1
ATOM 935 N N . ILE A 1 117 ? 6.201 9.931 -0.179 1.00 87.75 117 ILE A N 1
ATOM 936 C CA . ILE A 1 117 ? 6.556 8.510 -0.338 1.00 87.75 117 ILE A CA 1
ATOM 937 C C . ILE A 1 117 ? 7.134 8.223 -1.721 1.00 87.75 117 ILE A C 1
ATOM 939 O O . ILE A 1 117 ? 8.302 7.837 -1.824 1.00 87.75 117 ILE A O 1
ATOM 943 N N . THR A 1 118 ? 6.352 8.394 -2.791 1.00 78.62 118 THR A N 1
ATOM 944 C CA . THR A 1 118 ? 6.764 7.857 -4.097 1.00 78.62 118 THR A CA 1
ATOM 945 C C . THR A 1 118 ? 7.919 8.647 -4.706 1.00 78.62 118 THR A C 1
ATOM 947 O O . THR A 1 118 ? 8.895 8.035 -5.129 1.00 78.62 118 THR A O 1
ATOM 950 N N . LEU A 1 119 ? 7.910 9.980 -4.647 1.00 78.81 119 LEU A N 1
ATOM 951 C CA . LEU A 1 119 ? 9.035 10.817 -5.078 1.00 78.81 119 LEU A CA 1
ATOM 952 C C . LEU A 1 119 ? 10.243 10.720 -4.152 1.00 78.81 119 LEU A C 1
ATOM 954 O O . LEU A 1 119 ? 11.374 10.755 -4.634 1.00 78.81 119 LEU A O 1
ATOM 958 N N . LEU A 1 120 ? 10.032 10.548 -2.845 1.00 71.25 120 LEU A N 1
ATOM 959 C CA . LEU A 1 120 ? 11.135 10.277 -1.924 1.00 71.25 120 LEU A CA 1
ATOM 960 C C . LEU A 1 120 ? 11.909 9.025 -2.344 1.00 71.25 120 LEU A C 1
ATOM 962 O O . LEU A 1 120 ? 13.143 9.024 -2.340 1.00 71.25 120 LEU A O 1
ATOM 966 N N . SER A 1 121 ? 11.185 7.989 -2.782 1.00 68.25 121 SER A N 1
ATOM 967 C CA . SER A 1 121 ? 11.804 6.781 -3.322 1.00 68.25 121 SER A CA 1
ATOM 968 C C . SER A 1 121 ? 12.552 6.993 -4.644 1.00 68.25 121 SER A C 1
ATOM 970 O O . SER A 1 121 ? 13.476 6.234 -4.919 1.00 68.25 121 SER A O 1
ATOM 972 N N . LEU A 1 122 ? 12.227 8.050 -5.406 1.00 65.38 122 LEU A N 1
ATOM 973 C CA . LEU A 1 122 ? 12.924 8.422 -6.646 1.00 65.38 122 LEU A CA 1
ATOM 974 C C . LEU A 1 122 ? 14.243 9.173 -6.422 1.00 65.38 122 LEU A C 1
ATOM 976 O O . LEU A 1 122 ? 15.067 9.209 -7.330 1.00 65.38 122 LEU A O 1
ATOM 980 N N . LYS A 1 123 ? 14.431 9.812 -5.261 1.00 68.44 123 LYS A N 1
ATOM 981 C CA . LYS A 1 123 ? 15.606 10.653 -4.981 1.00 68.44 123 LYS A CA 1
ATOM 982 C C . LYS A 1 123 ? 16.652 9.912 -4.144 1.00 68.44 123 LYS A C 1
ATOM 984 O O . LYS A 1 123 ? 17.576 9.310 -4.674 1.00 68.44 123 LYS A O 1
ATOM 989 N N . ASN A 1 124 ? 16.479 9.938 -2.820 1.00 68.62 124 ASN A N 1
ATOM 990 C CA . ASN A 1 124 ? 17.524 9.590 -1.848 1.00 68.62 124 ASN A CA 1
ATOM 991 C C . ASN A 1 124 ? 17.109 8.446 -0.900 1.00 68.62 124 ASN A C 1
ATOM 993 O O . ASN A 1 124 ? 17.858 8.080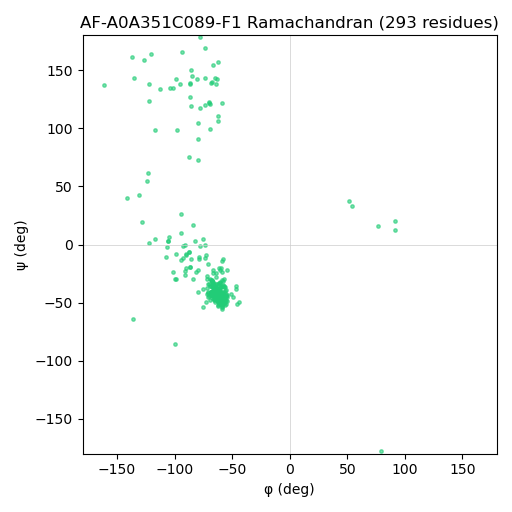 0.005 1.00 68.62 124 ASN A O 1
ATOM 997 N N . ARG A 1 125 ? 15.902 7.883 -1.073 1.00 75.75 125 ARG A N 1
ATOM 998 C CA . ARG A 1 125 ? 15.312 6.868 -0.184 1.00 75.75 125 ARG A CA 1
ATOM 999 C C . ARG A 1 125 ? 14.953 5.592 -0.937 1.00 75.75 125 ARG A C 1
ATOM 1001 O O . ARG A 1 125 ? 13.796 5.177 -0.979 1.00 75.75 125 ARG A O 1
ATOM 1008 N N . THR A 1 126 ? 15.957 4.937 -1.518 1.00 75.00 126 THR A N 1
ATOM 1009 C CA . THR A 1 126 ? 15.773 3.659 -2.234 1.00 75.00 126 THR A CA 1
ATOM 1010 C C . THR A 1 126 ? 15.177 2.559 -1.346 1.00 75.00 126 THR A C 1
ATOM 1012 O O . THR A 1 126 ? 14.490 1.669 -1.843 1.00 75.00 126 THR A O 1
ATOM 1015 N N . ASP A 1 127 ? 15.333 2.664 -0.022 1.00 79.94 127 ASP A N 1
ATOM 1016 C CA . ASP A 1 127 ? 14.665 1.819 0.974 1.00 79.94 127 ASP A CA 1
ATOM 1017 C C . ASP A 1 127 ? 13.128 1.915 0.934 1.00 79.94 127 ASP A C 1
ATOM 1019 O O . ASP A 1 127 ? 12.442 0.989 1.364 1.00 79.94 127 ASP A O 1
ATOM 1023 N N . LEU A 1 128 ? 12.577 3.002 0.386 1.00 86.81 128 LEU A N 1
ATOM 1024 C CA . LEU A 1 128 ? 11.140 3.191 0.202 1.00 86.81 128 LEU A CA 1
ATOM 1025 C C . LEU A 1 128 ? 10.623 2.679 -1.148 1.00 86.81 128 LEU A C 1
ATOM 1027 O O . LEU A 1 128 ? 9.413 2.586 -1.294 1.00 86.81 128 LEU A O 1
ATOM 1031 N N . CYS A 1 129 ? 11.467 2.287 -2.112 1.00 85.94 129 CYS A N 1
ATOM 1032 C CA . CYS A 1 129 ? 11.006 1.834 -3.440 1.00 85.94 129 CYS A CA 1
ATOM 1033 C C . CYS A 1 129 ? 10.008 0.667 -3.354 1.00 85.94 129 CYS A C 1
ATOM 1035 O O . CYS A 1 129 ? 8.937 0.691 -3.965 1.00 85.94 129 CYS A O 1
ATOM 1037 N N . THR A 1 130 ? 10.316 -0.331 -2.522 1.00 88.62 130 THR A N 1
ATOM 1038 C CA . THR A 1 130 ? 9.419 -1.469 -2.277 1.00 88.62 130 THR A CA 1
ATOM 1039 C C . THR A 1 130 ? 8.137 -1.045 -1.556 1.00 88.62 130 THR A C 1
ATOM 1041 O O . THR A 1 130 ? 7.069 -1.581 -1.838 1.00 88.62 130 THR A O 1
ATOM 1044 N N . VAL A 1 131 ? 8.211 -0.061 -0.653 1.00 92.06 131 VAL A N 1
ATOM 1045 C CA . VAL A 1 131 ? 7.027 0.476 0.038 1.00 92.06 131 VAL A CA 1
ATOM 1046 C C . VAL A 1 131 ? 6.132 1.226 -0.947 1.00 92.06 131 VAL A C 1
ATOM 1048 O O . VAL A 1 131 ? 4.924 1.009 -0.948 1.00 92.06 131 VAL A O 1
ATOM 1051 N N . SER A 1 132 ? 6.718 2.047 -1.820 1.00 92.12 132 SER A N 1
ATOM 1052 C CA . SER A 1 132 ? 6.022 2.787 -2.873 1.00 92.12 132 SER A CA 1
ATOM 1053 C C . SER A 1 132 ? 5.292 1.843 -3.824 1.00 92.12 132 SER A C 1
ATOM 1055 O O . SER A 1 132 ? 4.083 1.963 -3.996 1.00 92.12 132 SER A O 1
ATOM 1057 N N . THR A 1 133 ? 5.983 0.856 -4.399 1.00 92.06 133 THR A N 1
ATOM 1058 C CA . THR A 1 133 ? 5.360 -0.101 -5.332 1.00 92.06 133 THR A CA 1
ATOM 1059 C C . THR A 1 133 ? 4.270 -0.937 -4.668 1.00 92.06 133 THR A C 1
ATOM 1061 O O . THR A 1 133 ? 3.196 -1.108 -5.250 1.00 92.06 133 THR A O 1
ATOM 1064 N N . ALA A 1 134 ? 4.488 -1.392 -3.429 1.00 94.75 134 ALA A N 1
ATOM 1065 C CA . ALA A 1 134 ? 3.470 -2.099 -2.659 1.00 94.75 134 ALA A CA 1
ATOM 1066 C C . ALA A 1 134 ? 2.246 -1.214 -2.371 1.00 94.75 134 ALA A C 1
ATOM 1068 O O . ALA A 1 134 ? 1.120 -1.683 -2.519 1.00 94.75 134 ALA A O 1
ATOM 1069 N N . LEU A 1 135 ? 2.444 0.061 -2.015 1.00 96.44 135 LEU A N 1
ATOM 1070 C CA . LEU A 1 135 ? 1.365 1.021 -1.766 1.00 96.44 135 LEU A CA 1
ATOM 1071 C C . LEU A 1 135 ? 0.536 1.285 -3.028 1.00 96.44 135 LEU A C 1
ATOM 1073 O O . LEU A 1 135 ? -0.692 1.232 -2.982 1.00 96.44 135 LEU A O 1
ATOM 1077 N N . LEU A 1 136 ? 1.190 1.527 -4.166 1.00 95.56 136 LEU A N 1
ATOM 1078 C CA . LEU A 1 136 ? 0.500 1.746 -5.438 1.00 95.56 136 LEU A CA 1
ATOM 1079 C C . LEU A 1 136 ? -0.285 0.499 -5.870 1.00 95.56 136 LEU A C 1
ATOM 1081 O O . LEU A 1 136 ? -1.451 0.603 -6.256 1.00 95.56 136 LEU A O 1
ATOM 1085 N N . SER A 1 137 ? 0.315 -0.687 -5.729 1.00 95.81 137 SER A N 1
ATOM 1086 C CA . SER A 1 137 ? -0.375 -1.950 -5.993 1.00 95.81 137 SER A CA 1
ATOM 1087 C C . SER A 1 137 ? -1.534 -2.196 -5.033 1.00 95.81 137 SER A C 1
ATOM 1089 O O . SER A 1 137 ? -2.551 -2.720 -5.470 1.00 95.81 137 SER A O 1
ATOM 1091 N N . PHE A 1 138 ? -1.419 -1.823 -3.756 1.00 97.69 138 PHE A N 1
ATOM 1092 C CA . PHE A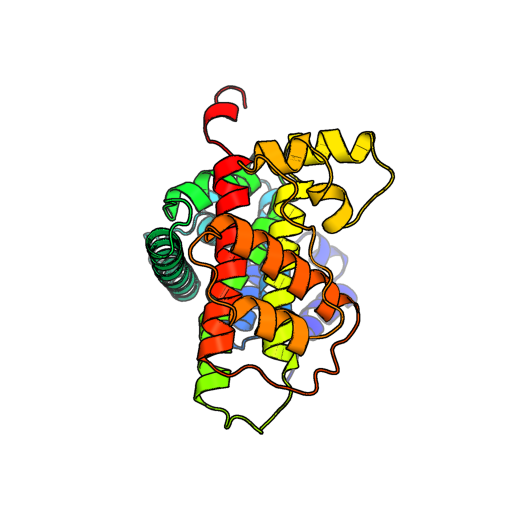 1 138 ? -2.494 -1.961 -2.771 1.00 97.69 138 PHE A CA 1
ATOM 1093 C C . PHE A 1 138 ? -3.736 -1.164 -3.198 1.00 97.69 138 PHE A C 1
ATOM 1095 O O . PHE A 1 138 ? -4.837 -1.709 -3.246 1.00 97.69 138 PHE A O 1
ATOM 1102 N N . PHE A 1 139 ? -3.564 0.090 -3.632 1.00 97.31 139 PHE A N 1
ATOM 1103 C CA . PHE A 1 139 ? -4.682 0.881 -4.159 1.00 97.31 139 PHE A CA 1
ATOM 1104 C C . PHE A 1 139 ? -5.249 0.340 -5.477 1.00 97.31 139 PHE A C 1
ATOM 1106 O O . PHE A 1 139 ? -6.452 0.455 -5.718 1.00 97.31 139 PHE A O 1
ATOM 1113 N N . TYR A 1 140 ? -4.422 -0.248 -6.342 1.00 95.94 140 TYR A N 1
ATOM 1114 C CA . TYR A 1 140 ? -4.911 -0.876 -7.571 1.00 95.94 140 TYR A CA 1
ATOM 1115 C C . TYR A 1 140 ? -5.726 -2.147 -7.283 1.00 95.94 140 TYR A C 1
ATOM 1117 O O . TYR A 1 140 ? -6.842 -2.311 -7.775 1.00 95.94 140 TYR A O 1
ATOM 1125 N N . GLU A 1 141 ? -5.185 -3.022 -6.437 1.00 96.12 141 GLU A N 1
ATOM 1126 C CA . GLU A 1 141 ? -5.733 -4.334 -6.095 1.00 96.12 141 GLU A CA 1
ATOM 1127 C C . GLU A 1 141 ? -7.087 -4.248 -5.377 1.00 96.12 141 GLU A C 1
ATOM 1129 O O . GLU A 1 141 ? -7.920 -5.139 -5.555 1.00 96.12 141 GLU A O 1
ATOM 1134 N N . TYR A 1 142 ? -7.352 -3.158 -4.643 1.00 95.88 142 TYR A N 1
ATOM 1135 C CA . TYR A 1 142 ? -8.617 -2.917 -3.938 1.00 95.88 142 TYR A CA 1
ATOM 1136 C C . TYR A 1 142 ? -9.861 -3.262 -4.773 1.00 95.88 142 TYR A C 1
ATOM 1138 O O . TYR A 1 142 ? -10.732 -4.001 -4.313 1.00 95.88 142 TYR A O 1
ATOM 1146 N N . GLN A 1 143 ? -9.933 -2.772 -6.016 1.00 92.81 143 GLN A N 1
ATOM 1147 C CA . GLN A 1 143 ? -11.100 -2.995 -6.880 1.00 92.81 143 GLN A CA 1
ATOM 1148 C C . GLN A 1 143 ? -11.236 -4.458 -7.295 1.00 92.81 143 GLN A C 1
ATOM 1150 O O . GLN A 1 143 ? -12.344 -4.980 -7.356 1.00 92.81 143 GLN A O 1
ATOM 1155 N N . SER A 1 144 ? -10.115 -5.142 -7.533 1.00 93.06 144 SER A N 1
ATOM 1156 C CA . SER A 1 144 ? -10.123 -6.570 -7.853 1.00 93.06 144 SER A CA 1
ATOM 1157 C C . SER A 1 144 ? -10.659 -7.393 -6.681 1.00 93.06 144 SER A C 1
ATOM 1159 O O . SER A 1 144 ? -11.490 -8.279 -6.875 1.00 93.06 144 SER A O 1
ATOM 1161 N N . ARG A 1 145 ? -10.248 -7.072 -5.448 1.00 93.81 145 ARG A N 1
ATOM 1162 C CA . ARG A 1 145 ? -10.743 -7.754 -4.242 1.00 93.81 145 ARG A CA 1
ATOM 1163 C C . ARG A 1 145 ? -12.214 -7.454 -3.979 1.00 93.81 145 ARG A C 1
ATOM 1165 O O . ARG A 1 145 ? -12.972 -8.381 -3.710 1.00 93.81 145 ARG A O 1
ATOM 1172 N N . LYS A 1 146 ? -12.635 -6.200 -4.139 1.00 93.06 146 LYS A N 1
ATOM 1173 C CA . LYS A 1 146 ? -14.047 -5.818 -4.052 1.00 93.06 146 LYS A CA 1
ATOM 1174 C C . LYS A 1 146 ? -14.906 -6.596 -5.056 1.00 93.06 146 LYS A C 1
ATOM 1176 O O . LYS A 1 146 ? -15.864 -7.245 -4.649 1.00 93.06 146 LYS A O 1
ATOM 1181 N N . LEU A 1 147 ? -14.498 -6.629 -6.325 1.00 91.75 147 LEU A N 1
ATOM 1182 C CA . LEU A 1 147 ? -15.203 -7.362 -7.378 1.00 91.75 147 LEU A CA 1
ATOM 1183 C C . LEU A 1 147 ? -15.308 -8.864 -7.070 1.00 91.75 147 LEU A C 1
ATOM 1185 O O . LEU A 1 147 ? -16.359 -9.463 -7.267 1.00 91.75 147 LEU A O 1
ATOM 1189 N N . LEU A 1 148 ? -14.247 -9.490 -6.547 1.00 91.00 148 LEU A N 1
ATOM 1190 C CA . LEU A 1 148 ? -14.295 -10.903 -6.150 1.00 91.00 148 LEU A CA 1
ATOM 1191 C C . LEU A 1 148 ? -15.338 -11.170 -5.052 1.00 91.00 148 LEU A C 1
ATOM 1193 O O . LEU A 1 148 ? -15.994 -12.211 -5.086 1.00 91.00 148 LEU A O 1
ATOM 1197 N N . LEU A 1 149 ? -15.519 -10.257 -4.092 1.00 90.12 149 LEU A N 1
ATOM 1198 C CA . LEU A 1 149 ? -16.574 -10.375 -3.074 1.00 90.12 149 LEU A CA 1
ATOM 1199 C C . LEU A 1 149 ? -17.968 -10.136 -3.650 1.00 90.12 149 LEU A C 1
ATOM 1201 O O . LEU A 1 149 ? -18.897 -10.824 -3.250 1.00 90.12 149 LEU A O 1
ATOM 1205 N N . GLU A 1 150 ? -18.115 -9.207 -4.593 1.00 90.31 150 GLU A N 1
ATOM 1206 C CA . GLU A 1 150 ? -19.392 -8.939 -5.268 1.00 90.31 150 GLU A CA 1
ATOM 1207 C C . GLU A 1 150 ? -19.846 -10.119 -6.140 1.00 90.31 150 GLU A C 1
ATOM 1209 O O . GLU A 1 150 ? -21.036 -10.420 -6.212 1.00 90.31 150 GLU A O 1
ATOM 1214 N N . LEU A 1 151 ? -18.898 -10.806 -6.785 1.00 88.56 151 LEU A N 1
ATOM 1215 C CA . LEU A 1 151 ? -19.172 -11.953 -7.653 1.00 88.56 151 LEU A CA 1
ATOM 1216 C C . LEU A 1 151 ? -19.362 -13.269 -6.891 1.00 88.56 151 LEU A C 1
ATOM 1218 O O . LEU A 1 151 ? -19.980 -14.191 -7.420 1.00 88.56 151 LEU A O 1
ATOM 1222 N N . SER A 1 152 ? -18.812 -13.391 -5.681 1.00 81.88 152 SER A N 1
ATOM 1223 C CA . SER A 1 152 ? -18.883 -14.630 -4.905 1.00 81.88 152 SER A CA 1
ATOM 1224 C C . SER A 1 152 ? -20.039 -14.608 -3.912 1.00 81.88 152 SER A C 1
ATOM 1226 O O . SER A 1 152 ? -20.269 -13.628 -3.207 1.00 81.88 152 SER A O 1
ATOM 1228 N N . LYS A 1 153 ? -20.754 -15.730 -3.782 1.00 70.00 153 LYS A N 1
ATOM 1229 C CA . LYS A 1 153 ? -21.668 -15.904 -2.646 1.00 70.00 153 LYS A CA 1
ATOM 1230 C C . LYS A 1 153 ? -20.856 -16.001 -1.349 1.00 70.00 153 LYS A C 1
ATOM 1232 O O . LYS A 1 153 ? -19.694 -16.419 -1.355 1.00 70.00 153 LYS A O 1
ATOM 1237 N N . PHE A 1 154 ? -21.478 -15.648 -0.221 1.00 62.41 154 PHE A N 1
ATOM 1238 C CA . PHE A 1 154 ? -20.831 -15.586 1.101 1.00 62.41 154 PHE A CA 1
ATOM 1239 C C . PHE A 1 154 ? -20.127 -16.901 1.517 1.00 62.41 154 PHE A C 1
ATOM 1241 O O . PHE A 1 154 ? -19.184 -16.867 2.296 1.00 62.41 154 PHE A O 1
ATOM 1248 N N . SER A 1 155 ? -20.515 -18.044 0.939 1.00 63.34 155 SER A N 1
ATOM 1249 C CA . SER A 1 155 ? -19.988 -19.383 1.243 1.00 63.34 155 SER A CA 1
ATOM 1250 C C . SER A 1 155 ? -19.043 -19.985 0.190 1.00 63.34 155 SER A C 1
ATOM 1252 O O . SER A 1 155 ? -18.663 -21.145 0.320 1.00 63.34 155 SER A O 1
ATOM 1254 N N . GLU A 1 156 ? -18.709 -19.267 -0.885 1.00 76.31 156 GLU A N 1
ATOM 1255 C CA . GLU A 1 156 ? -17.925 -19.823 -1.998 1.00 76.31 156 GLU A CA 1
ATOM 1256 C C . GLU A 1 156 ? -16.463 -19.343 -1.982 1.00 76.31 156 GLU A C 1
ATOM 1258 O O . GLU A 1 156 ? -16.176 -18.147 -1.846 1.00 76.31 156 GLU A O 1
ATOM 1263 N N . GLY A 1 157 ? -15.538 -20.289 -2.184 1.00 79.31 157 GLY A N 1
ATOM 1264 C CA . GLY A 1 157 ? -14.099 -20.039 -2.305 1.00 79.31 157 GLY A CA 1
ATOM 1265 C C . GLY A 1 157 ? -13.366 -19.833 -0.975 1.00 79.31 157 GLY A C 1
ATOM 1266 O O . GLY A 1 157 ? -13.937 -19.933 0.106 1.00 79.31 157 GLY A O 1
ATOM 1267 N N . THR A 1 158 ? -12.065 -19.558 -1.066 1.00 86.44 158 THR A N 1
ATOM 1268 C CA . THR A 1 158 ? -11.202 -19.267 0.090 1.00 86.44 158 THR A CA 1
ATOM 1269 C C . THR A 1 158 ? -11.249 -17.780 0.471 1.00 86.44 158 THR A C 1
ATOM 1271 O O . THR A 1 158 ? -11.423 -16.914 -0.390 1.00 86.44 158 THR A O 1
ATOM 1274 N N . ALA A 1 159 ? -11.060 -17.471 1.758 1.00 87.19 159 ALA A N 1
ATOM 1275 C CA . ALA A 1 159 ? -10.890 -16.101 2.255 1.00 87.19 159 ALA A CA 1
ATOM 1276 C C . ALA A 1 159 ? -9.469 -15.543 2.021 1.00 87.19 159 ALA A C 1
ATOM 1278 O O . ALA A 1 159 ? -9.234 -14.344 2.188 1.00 87.19 159 ALA A O 1
ATOM 1279 N N . GLU A 1 160 ? -8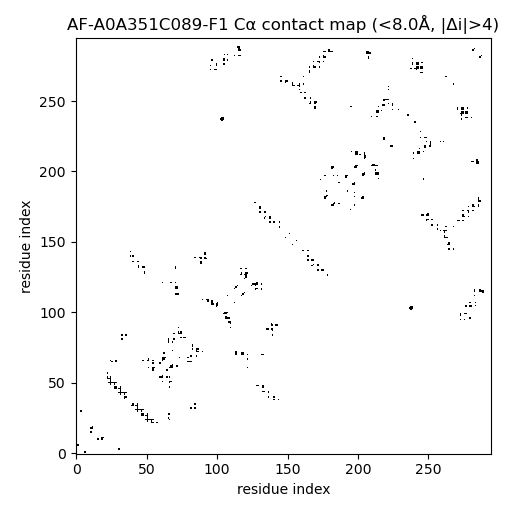.528 -16.402 1.615 1.00 89.00 160 GLU A N 1
ATOM 1280 C CA . GLU A 1 160 ? -7.108 -16.086 1.443 1.00 89.00 160 GLU A CA 1
ATOM 1281 C C . GLU A 1 160 ? -6.834 -14.806 0.626 1.00 89.00 160 GLU A C 1
ATOM 1283 O O . GLU A 1 160 ? -6.055 -13.984 1.112 1.00 89.00 160 GLU A O 1
ATOM 1288 N N . PRO A 1 161 ? -7.481 -14.534 -0.530 1.00 90.69 161 PRO A N 1
ATOM 1289 C CA . PRO A 1 161 ? -7.192 -13.327 -1.309 1.00 90.69 161 PRO A CA 1
ATOM 1290 C C . PRO A 1 161 ? -7.448 -12.023 -0.542 1.00 90.69 161 PRO A C 1
ATOM 1292 O O . PRO A 1 161 ? -6.740 -11.039 -0.739 1.00 90.69 161 PRO A O 1
ATOM 1295 N N . PHE A 1 162 ? -8.447 -12.007 0.342 1.00 91.25 162 PHE A N 1
ATOM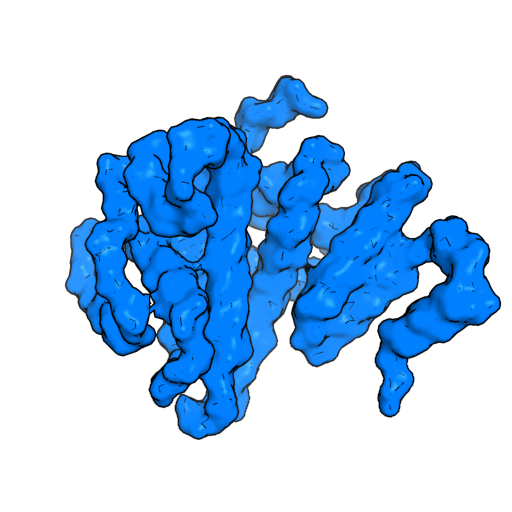 1296 C CA . PHE A 1 162 ? -8.803 -10.834 1.149 1.00 91.25 162 PHE A CA 1
ATOM 1297 C C . PHE A 1 162 ? -7.869 -10.696 2.348 1.00 91.25 162 PHE A C 1
ATOM 1299 O O . PHE A 1 162 ? -7.394 -9.603 2.653 1.00 91.25 162 PHE A O 1
ATOM 1306 N N . ILE A 1 163 ? -7.551 -11.828 2.977 1.00 90.75 163 ILE A N 1
ATOM 1307 C CA . ILE A 1 163 ? -6.634 -11.911 4.111 1.00 90.75 163 ILE A CA 1
ATOM 1308 C C . ILE A 1 163 ? -5.226 -11.450 3.712 1.00 90.75 163 ILE A C 1
ATOM 1310 O O . ILE A 1 163 ? -4.633 -10.614 4.397 1.00 90.75 163 ILE A O 1
ATOM 1314 N N . LEU A 1 164 ? -4.696 -11.952 2.592 1.00 92.50 164 LEU A N 1
ATOM 1315 C CA . LEU A 1 164 ? -3.377 -11.567 2.087 1.00 92.50 164 LEU A CA 1
ATOM 1316 C C . LEU A 1 164 ? -3.339 -10.102 1.645 1.00 92.50 164 LEU A C 1
ATOM 1318 O O . LEU A 1 164 ? -2.350 -9.412 1.894 1.00 92.50 164 LEU A O 1
ATOM 1322 N N . TYR A 1 165 ? -4.426 -9.602 1.057 1.00 95.31 165 TYR A N 1
ATOM 1323 C CA . TYR A 1 165 ? -4.556 -8.189 0.714 1.00 95.31 165 TYR A CA 1
ATOM 1324 C C . TYR A 1 165 ? -4.510 -7.281 1.955 1.00 95.31 165 TYR A C 1
ATOM 1326 O O . TYR A 1 165 ? -3.751 -6.310 1.990 1.00 95.31 165 TYR A O 1
ATOM 1334 N N . TRP A 1 166 ? -5.248 -7.603 3.021 1.00 95.62 166 TRP A N 1
ATOM 1335 C CA . TRP A 1 166 ? -5.154 -6.831 4.264 1.00 95.62 166 TRP A CA 1
ATOM 1336 C C . TRP A 1 166 ? -3.787 -6.956 4.924 1.00 95.62 166 TRP A C 1
ATOM 1338 O O . TRP A 1 166 ? -3.247 -5.958 5.399 1.00 95.62 166 TRP A O 1
ATOM 1348 N N . LEU A 1 167 ? -3.189 -8.152 4.913 1.00 94.69 167 LEU A N 1
ATOM 1349 C CA . LEU A 1 167 ? -1.837 -8.355 5.419 1.00 94.69 167 LEU A CA 1
ATOM 1350 C C . LEU A 1 167 ? -0.826 -7.470 4.683 1.00 94.69 167 LEU A C 1
ATOM 1352 O O . LEU A 1 167 ? 0.021 -6.860 5.335 1.00 94.69 167 LEU A O 1
ATOM 1356 N N . LYS A 1 168 ? -0.938 -7.354 3.354 1.00 95.94 168 LYS A N 1
ATOM 1357 C CA . LYS A 1 168 ? -0.134 -6.436 2.535 1.00 95.94 168 LYS A CA 1
ATOM 1358 C C . LYS A 1 168 ? -0.264 -5.000 3.051 1.00 95.94 168 LYS A C 1
ATOM 1360 O O . LYS A 1 168 ? 0.753 -4.366 3.319 1.00 95.94 168 LYS A O 1
ATOM 1365 N N . GLY A 1 169 ? -1.485 -4.527 3.307 1.00 97.50 169 GLY A N 1
ATOM 1366 C CA . GLY A 1 169 ? -1.729 -3.215 3.917 1.00 97.50 169 GLY A CA 1
ATOM 1367 C C . GLY A 1 169 ? -1.108 -3.052 5.314 1.00 97.50 169 GLY A C 1
ATOM 1368 O O . GLY A 1 169 ? -0.429 -2.059 5.582 1.00 97.50 169 GLY A O 1
ATOM 1369 N N . CYS A 1 170 ? -1.239 -4.052 6.191 1.00 96.75 170 CYS A N 1
ATOM 1370 C CA . CYS A 1 170 ? -0.586 -4.053 7.505 1.00 96.75 170 CYS A CA 1
ATOM 1371 C C . CYS A 1 170 ? 0.948 -3.985 7.399 1.00 96.75 170 CYS A C 1
ATOM 1373 O O . CYS A 1 170 ? 1.592 -3.288 8.184 1.00 96.75 170 CYS A O 1
ATOM 1375 N N . VAL A 1 171 ? 1.541 -4.703 6.440 1.00 95.06 171 VAL A N 1
ATOM 1376 C CA . VAL A 1 171 ? 2.991 -4.708 6.192 1.00 95.06 171 VAL A CA 1
ATOM 1377 C C . VAL A 1 171 ? 3.462 -3.381 5.595 1.00 95.06 171 VAL A C 1
ATOM 1379 O O . VAL A 1 171 ? 4.556 -2.930 5.936 1.00 95.06 171 VAL A O 1
ATOM 1382 N N . ILE A 1 172 ? 2.651 -2.721 4.764 1.00 97.06 172 ILE A N 1
ATOM 1383 C CA . ILE A 1 172 ? 2.925 -1.358 4.284 1.00 97.06 172 ILE A CA 1
ATOM 1384 C C . ILE A 1 172 ? 2.974 -0.394 5.473 1.00 97.06 172 ILE A C 1
ATOM 1386 O O . ILE A 1 172 ? 3.971 0.303 5.649 1.00 97.06 172 ILE A O 1
ATOM 1390 N N . PHE A 1 173 ? 1.959 -0.409 6.341 1.00 97.31 173 PHE A N 1
ATOM 1391 C CA . PHE A 1 173 ? 1.934 0.407 7.559 1.00 97.31 173 PHE A CA 1
ATOM 1392 C C . PHE A 1 173 ? 3.152 0.148 8.466 1.00 97.31 173 PHE A C 1
ATOM 1394 O O . PHE A 1 173 ? 3.843 1.078 8.884 1.00 97.31 173 PHE A O 1
ATO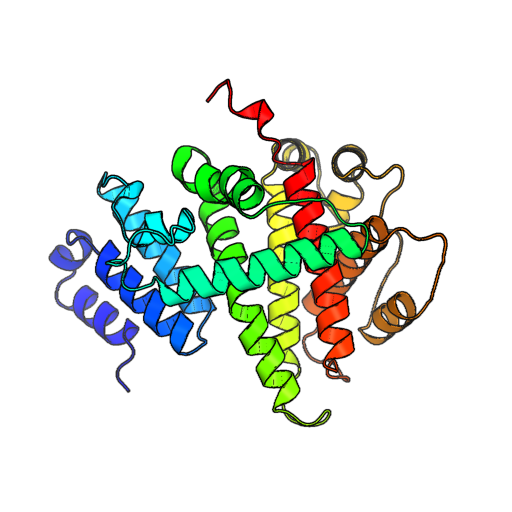M 1401 N N . GLU A 1 174 ? 3.468 -1.122 8.723 1.00 94.94 174 GLU A N 1
ATOM 1402 C CA . GLU A 1 174 ? 4.638 -1.521 9.506 1.00 94.94 174 GLU A CA 1
ATOM 1403 C C . GLU A 1 174 ? 5.955 -1.043 8.867 1.00 94.94 174 GLU A C 1
ATOM 1405 O O . GLU A 1 174 ? 6.848 -0.548 9.562 1.00 94.94 174 GLU A O 1
ATOM 1410 N N . SER A 1 175 ? 6.072 -1.151 7.542 1.00 94.06 175 SER A N 1
ATOM 1411 C CA . SER A 1 175 ? 7.236 -0.686 6.785 1.00 94.06 175 SER A CA 1
ATOM 1412 C C . SER A 1 175 ? 7.403 0.829 6.858 1.00 94.06 175 SER A C 1
ATOM 1414 O O . SER A 1 175 ? 8.533 1.293 7.010 1.00 94.06 175 SER A O 1
ATOM 1416 N N . LEU A 1 176 ? 6.310 1.596 6.804 1.00 95.12 176 LEU A N 1
ATOM 1417 C CA . LEU A 1 176 ? 6.335 3.054 6.950 1.00 95.12 176 LEU A CA 1
ATOM 1418 C C . LEU A 1 176 ? 6.857 3.463 8.330 1.00 95.12 176 LEU A C 1
ATOM 1420 O O . LEU A 1 176 ? 7.760 4.288 8.440 1.00 95.12 176 LEU A O 1
ATOM 1424 N N . ILE A 1 177 ? 6.377 2.824 9.401 1.00 94.12 177 ILE A N 1
ATOM 1425 C CA . ILE A 1 177 ? 6.894 3.106 10.747 1.00 94.12 177 ILE A CA 1
ATOM 1426 C C . ILE A 1 177 ? 8.389 2.803 10.811 1.00 94.12 177 ILE A C 1
ATOM 1428 O O . ILE A 1 177 ? 9.169 3.644 11.252 1.00 94.12 177 ILE A O 1
ATOM 1432 N N . ARG A 1 178 ? 8.810 1.619 10.356 1.00 91.38 178 ARG A N 1
ATOM 1433 C CA . ARG A 1 178 ? 10.207 1.167 10.462 1.00 91.38 178 ARG A CA 1
ATOM 1434 C C . ARG A 1 178 ? 11.182 2.006 9.649 1.00 91.38 178 ARG A C 1
ATOM 1436 O O . ARG A 1 178 ? 12.318 2.180 10.087 1.00 91.38 178 ARG A O 1
ATOM 1443 N N . ASN A 1 179 ? 10.757 2.482 8.483 1.00 90.50 179 ASN A N 1
ATOM 1444 C CA . ASN A 1 179 ? 11.601 3.268 7.591 1.00 90.50 179 ASN A CA 1
ATOM 1445 C C . ASN A 1 179 ? 11.514 4.775 7.856 1.00 90.50 179 ASN A C 1
ATOM 1447 O O . ASN A 1 179 ? 12.321 5.516 7.300 1.00 90.50 179 ASN A O 1
ATOM 1451 N N . SER A 1 180 ? 10.612 5.248 8.714 1.00 90.94 180 SER A N 1
ATOM 1452 C CA . SER A 1 180 ? 10.671 6.625 9.210 1.00 90.94 180 SER A CA 1
ATOM 1453 C C . SER A 1 180 ? 11.958 6.886 10.006 1.00 90.94 180 SER A C 1
ATOM 1455 O O . SER A 1 180 ? 12.561 5.964 10.567 1.00 90.94 180 SER A O 1
ATOM 1457 N N . ASP A 1 181 ? 12.367 8.150 10.116 1.00 89.19 181 ASP A N 1
ATOM 1458 C CA . ASP A 1 181 ? 13.585 8.521 10.848 1.00 89.19 181 ASP A CA 1
ATOM 1459 C C . ASP A 1 181 ? 13.520 8.114 12.323 1.00 89.19 181 ASP A C 1
ATOM 1461 O O . ASP A 1 181 ? 14.493 7.610 12.894 1.00 89.19 181 ASP A O 1
ATOM 1465 N N . ILE A 1 182 ? 12.350 8.275 12.946 1.00 90.75 182 ILE A N 1
ATOM 1466 C CA . ILE A 1 182 ? 12.124 7.852 14.328 1.00 90.75 182 ILE A CA 1
ATOM 1467 C C . ILE A 1 182 ? 12.116 6.325 14.467 1.00 90.75 182 ILE A C 1
ATOM 1469 O O . ILE A 1 182 ? 12.648 5.795 15.448 1.00 90.75 182 ILE A O 1
ATOM 1473 N N . GLY A 1 183 ? 11.588 5.602 13.477 1.00 90.69 183 GLY A N 1
ATOM 1474 C CA . GLY A 1 183 ? 11.627 4.143 13.424 1.00 90.69 183 GLY A CA 1
ATOM 1475 C C . GLY A 1 183 ? 13.051 3.605 13.337 1.00 90.69 183 GLY A C 1
ATOM 1476 O O . GLY A 1 183 ? 13.440 2.755 14.143 1.00 90.69 183 GLY A O 1
ATOM 1477 N N . LYS A 1 184 ? 13.865 4.167 12.434 1.00 88.50 184 LYS A N 1
ATOM 1478 C CA . LYS A 1 184 ? 15.287 3.821 12.278 1.00 88.50 184 LYS A CA 1
ATOM 1479 C C . LYS A 1 184 ? 16.073 4.065 13.569 1.00 88.50 184 LYS A C 1
ATOM 1481 O O . LYS A 1 184 ? 16.767 3.165 14.037 1.00 88.50 184 LYS A O 1
ATOM 1486 N N . LYS A 1 185 ? 15.888 5.226 14.213 1.00 87.94 185 LYS A N 1
ATOM 1487 C CA . LYS A 1 185 ? 16.500 5.538 15.523 1.00 87.94 185 LYS A CA 1
ATOM 1488 C C . LYS A 1 185 ? 16.043 4.583 16.631 1.00 87.94 185 LYS A C 1
ATOM 1490 O O . LYS A 1 185 ? 16.801 4.275 17.544 1.00 87.94 185 LYS A O 1
ATOM 1495 N N . THR A 1 186 ? 14.803 4.102 16.569 1.00 85.75 186 THR A N 1
ATOM 1496 C CA . THR A 1 186 ? 14.234 3.190 17.572 1.00 85.75 186 THR A CA 1
ATOM 1497 C C . THR A 1 186 ? 14.745 1.767 17.449 1.00 85.75 186 THR A C 1
ATOM 1499 O O . THR A 1 186 ? 15.027 1.133 18.467 1.00 85.75 186 THR A O 1
ATOM 1502 N N . ARG A 1 187 ? 14.932 1.291 16.217 1.00 77.56 187 ARG A N 1
ATOM 1503 C CA . ARG A 1 187 ? 15.458 -0.045 15.931 1.00 77.56 187 ARG A CA 1
ATOM 1504 C C . ARG A 1 187 ? 16.837 -0.283 16.547 1.00 77.56 187 ARG A C 1
ATOM 1506 O O . ARG A 1 187 ? 17.105 -1.386 17.002 1.00 77.56 187 ARG A O 1
ATOM 1513 N N . ASN A 1 188 ? 17.680 0.745 16.599 1.00 65.75 188 ASN A N 1
ATOM 1514 C CA . ASN A 1 188 ? 19.034 0.628 17.144 1.00 65.75 188 ASN A CA 1
ATOM 1515 C C . ASN A 1 188 ? 19.063 0.457 18.675 1.00 65.75 188 ASN A C 1
ATOM 1517 O O . ASN A 1 188 ? 20.074 0.015 19.209 1.00 65.75 188 ASN A O 1
ATOM 1521 N N . ASN A 1 189 ? 17.960 0.764 19.369 1.00 59.50 189 ASN A N 1
ATOM 1522 C CA . ASN A 1 189 ? 17.906 0.826 20.834 1.00 59.50 189 ASN A CA 1
ATOM 1523 C C . ASN A 1 189 ? 16.954 -0.207 21.467 1.00 59.50 189 ASN A C 1
ATOM 1525 O O . ASN A 1 189 ? 16.731 -0.151 22.673 1.00 59.50 189 ASN A O 1
ATOM 1529 N N . THR A 1 190 ? 16.339 -1.108 20.689 1.00 56.81 190 THR A N 1
ATOM 1530 C CA . THR A 1 190 ? 15.274 -2.004 21.183 1.00 56.81 190 THR A CA 1
ATOM 1531 C C . THR A 1 190 ? 15.454 -3.451 20.710 1.00 56.81 190 THR A C 1
ATOM 1533 O O . THR A 1 190 ? 15.864 -3.704 19.581 1.00 56.81 190 THR A O 1
ATOM 1536 N N . HIS A 1 191 ? 15.115 -4.419 21.574 1.00 57.44 191 HIS A N 1
ATOM 1537 C CA . HIS A 1 191 ? 15.136 -5.861 21.266 1.00 57.44 191 HIS A CA 1
ATOM 1538 C C . HIS A 1 191 ? 13.827 -6.384 20.635 1.00 57.44 191 HIS A C 1
ATOM 1540 O O . HIS A 1 191 ? 13.759 -7.544 20.226 1.00 57.44 191 HIS A O 1
ATOM 1546 N N . PHE A 1 192 ? 12.773 -5.562 20.551 1.00 56.47 192 PHE A N 1
ATOM 1547 C CA . PHE A 1 192 ? 11.464 -5.978 20.040 1.00 56.47 192 PHE A CA 1
ATOM 1548 C C . PHE A 1 192 ? 11.283 -5.582 18.572 1.00 56.47 192 PHE A C 1
ATOM 1550 O O . PHE A 1 192 ? 10.913 -4.459 18.241 1.00 56.47 192 PHE A O 1
ATOM 1557 N N . PHE A 1 193 ? 11.506 -6.542 17.674 1.00 69.25 193 PHE A N 1
ATOM 1558 C CA . PHE A 1 193 ? 11.516 -6.323 16.225 1.00 69.25 193 PHE A CA 1
ATOM 1559 C C . PHE A 1 193 ? 10.179 -6.595 15.527 1.00 69.25 193 PHE A C 1
ATOM 1561 O O . PHE A 1 193 ? 10.207 -6.931 14.347 1.00 69.25 193 PHE A O 1
ATOM 1568 N N . ASN A 1 194 ? 9.020 -6.481 16.181 1.00 80.81 194 ASN A N 1
ATOM 1569 C CA . ASN A 1 194 ? 7.700 -6.658 15.544 1.00 80.81 194 ASN A CA 1
ATOM 1570 C C . ASN A 1 194 ? 6.831 -5.392 15.675 1.00 80.81 194 ASN A C 1
ATOM 1572 O O . ASN A 1 194 ? 7.137 -4.522 16.490 1.00 80.81 194 ASN A O 1
ATOM 1576 N N . LEU A 1 195 ? 5.758 -5.280 14.877 1.00 85.38 195 LEU A N 1
ATOM 1577 C CA . LEU A 1 195 ? 4.852 -4.120 14.892 1.00 85.38 195 LEU A CA 1
ATOM 1578 C C . LEU A 1 195 ? 4.360 -3.767 16.308 1.00 85.38 195 LEU A C 1
ATOM 1580 O O . LEU A 1 195 ? 4.360 -2.600 16.689 1.00 85.38 195 LEU A O 1
ATOM 1584 N N . GLY A 1 196 ? 3.996 -4.773 17.109 1.00 85.88 196 GLY A N 1
ATOM 1585 C CA . GLY A 1 196 ? 3.554 -4.569 18.491 1.00 85.88 196 GLY A CA 1
ATOM 1586 C C . GLY A 1 196 ? 4.638 -3.999 19.406 1.00 85.88 196 GLY A C 1
ATOM 1587 O O . GLY A 1 196 ? 4.327 -3.213 20.293 1.00 85.88 196 GLY A O 1
ATOM 1588 N N . GLY A 1 197 ? 5.903 -4.364 19.188 1.00 86.44 197 GLY A N 1
ATOM 1589 C CA . GLY A 1 197 ? 7.053 -3.773 19.868 1.00 86.44 197 GLY A CA 1
ATOM 1590 C C . GLY A 1 197 ? 7.184 -2.289 19.547 1.00 86.44 197 GLY A C 1
ATOM 1591 O O . GLY A 1 197 ? 7.180 -1.469 20.458 1.00 86.44 197 GLY A O 1
ATOM 1592 N N . PHE A 1 198 ? 7.184 -1.937 18.258 1.00 88.50 198 PHE A N 1
ATOM 1593 C CA . PHE A 1 198 ? 7.245 -0.539 17.820 1.00 88.50 198 PHE A CA 1
ATOM 1594 C C . PHE A 1 198 ? 6.091 0.300 18.378 1.00 88.50 198 PHE A C 1
ATOM 1596 O O . PHE A 1 198 ? 6.324 1.393 18.877 1.00 88.50 198 PHE A O 1
ATOM 1603 N N . LEU A 1 199 ? 4.855 -0.201 18.348 1.00 90.81 199 LEU A N 1
ATOM 1604 C CA . LEU A 1 199 ? 3.682 0.551 18.816 1.00 90.81 199 LEU A CA 1
ATOM 1605 C C . LEU A 1 199 ? 3.591 0.688 20.349 1.00 90.81 199 LEU A C 1
ATOM 1607 O O . LEU A 1 199 ? 2.788 1.480 20.845 1.00 90.81 199 LEU A O 1
ATOM 1611 N N . LYS A 1 200 ? 4.408 -0.054 21.108 1.00 90.50 200 LYS A N 1
ATOM 1612 C CA . LYS A 1 200 ? 4.559 0.112 22.564 1.00 90.50 200 LYS A CA 1
ATOM 1613 C C . LYS A 1 200 ? 5.603 1.160 22.941 1.00 90.50 200 LYS A C 1
ATOM 1615 O O . LYS A 1 200 ? 5.563 1.664 24.060 1.00 90.50 200 LYS A O 1
ATOM 1620 N N . GLU A 1 201 ? 6.505 1.505 22.027 1.00 90.94 201 GLU A N 1
ATOM 1621 C CA . GLU A 1 201 ? 7.511 2.539 22.252 1.00 90.94 201 GLU A CA 1
ATOM 1622 C C . GLU A 1 201 ? 6.855 3.923 22.304 1.00 90.94 201 GLU A C 1
ATOM 1624 O O . GLU A 1 201 ? 6.239 4.373 21.336 1.00 90.94 201 GLU A O 1
ATOM 1629 N N . GLU A 1 202 ? 7.033 4.630 23.423 1.00 91.81 202 GLU A N 1
ATOM 1630 C CA . GLU A 1 202 ? 6.388 5.926 23.682 1.00 91.81 202 GLU A CA 1
ATOM 1631 C C . GLU A 1 202 ? 6.659 6.963 22.600 1.00 91.81 202 GLU A C 1
ATOM 1633 O O . GLU A 1 202 ? 5.747 7.625 22.109 1.00 91.81 202 GLU A O 1
ATOM 1638 N N . LYS A 1 203 ? 7.912 7.046 22.162 1.00 91.88 203 LYS A N 1
ATOM 1639 C CA . LYS A 1 203 ? 8.325 7.921 21.065 1.00 91.88 203 LYS A CA 1
ATOM 1640 C C . LYS A 1 203 ? 7.583 7.627 19.755 1.00 91.88 203 LYS A C 1
ATOM 1642 O O . LYS A 1 203 ? 7.270 8.565 19.034 1.00 91.88 203 LYS A O 1
ATOM 1647 N N . ILE A 1 204 ? 7.271 6.360 19.460 1.00 92.88 204 ILE A N 1
ATOM 1648 C CA . ILE A 1 204 ? 6.587 5.968 18.221 1.00 92.88 204 ILE A CA 1
ATOM 1649 C C . ILE A 1 204 ? 5.110 6.338 18.298 1.00 92.88 204 ILE A C 1
ATOM 1651 O O . ILE A 1 204 ? 4.624 7.045 17.417 1.00 92.88 204 ILE A O 1
ATOM 1655 N N . PHE A 1 205 ? 4.386 5.913 19.340 1.00 93.25 205 PHE A N 1
ATOM 1656 C CA . PHE A 1 205 ? 2.954 6.218 19.399 1.00 93.25 205 PHE A CA 1
ATOM 1657 C C . PHE A 1 205 ? 2.688 7.717 19.589 1.00 93.25 205 PHE A C 1
ATOM 1659 O O . PHE A 1 205 ? 1.721 8.225 19.026 1.00 93.25 205 PHE A O 1
ATOM 1666 N N . LYS A 1 206 ? 3.572 8.454 20.281 1.00 94.19 206 LYS A N 1
ATOM 1667 C CA . LYS A 1 206 ? 3.491 9.921 20.340 1.00 94.19 206 LYS A CA 1
ATOM 1668 C C . LYS A 1 206 ? 3.756 10.572 18.989 1.00 94.19 206 LYS A C 1
ATOM 1670 O O . LYS A 1 206 ? 3.036 11.500 18.635 1.00 94.19 206 LYS A O 1
ATOM 1675 N N . ALA A 1 207 ? 4.737 10.086 18.222 1.00 93.88 207 ALA A N 1
ATOM 1676 C CA . ALA A 1 207 ? 4.986 10.589 16.870 1.00 93.88 207 ALA A CA 1
ATOM 1677 C C . ALA A 1 207 ? 3.788 10.348 15.943 1.00 93.88 207 ALA A C 1
ATOM 1679 O O . ALA A 1 207 ? 3.458 11.214 15.148 1.00 93.88 207 ALA A O 1
ATOM 1680 N N . LEU A 1 208 ? 3.072 9.234 16.111 1.00 94.00 208 LEU A N 1
ATOM 1681 C CA . LEU A 1 208 ? 1.812 8.962 15.411 1.00 94.00 208 LEU A CA 1
ATOM 1682 C C . LEU A 1 208 ? 0.616 9.796 15.929 1.00 94.00 208 LEU A C 1
ATOM 1684 O O . LEU A 1 208 ? -0.486 9.670 15.401 1.00 94.00 208 LEU A O 1
ATOM 1688 N N . GLY A 1 209 ? 0.811 10.652 16.938 1.00 91.94 209 GLY A N 1
ATOM 1689 C CA . GLY A 1 209 ? -0.210 11.560 17.468 1.00 91.94 209 GLY A CA 1
ATOM 1690 C C . GLY A 1 209 ? -1.037 11.014 18.636 1.00 91.94 209 GLY A C 1
ATOM 1691 O O . GLY A 1 209 ? -2.050 11.616 18.990 1.00 91.94 209 GLY A O 1
ATOM 1692 N N . PHE A 1 210 ? -0.629 9.903 19.255 1.00 91.81 210 PHE A N 1
ATOM 1693 C CA . PHE A 1 210 ? -1.357 9.286 20.366 1.00 91.81 210 PHE A CA 1
ATOM 1694 C C . PHE A 1 210 ? -0.765 9.651 21.730 1.00 91.81 210 PHE A C 1
ATOM 1696 O O . PHE A 1 210 ? 0.448 9.708 21.921 1.00 91.81 210 PHE A O 1
ATOM 1703 N N . VAL A 1 211 ? -1.640 9.852 22.719 1.00 88.50 211 VAL A N 1
ATOM 1704 C CA . VAL A 1 211 ? -1.240 10.123 24.115 1.00 88.50 211 VAL A CA 1
ATOM 1705 C C . VAL A 1 211 ? -0.951 8.827 24.879 1.00 88.50 211 VAL A C 1
ATOM 1707 O O . VAL A 1 211 ? -0.128 8.813 25.792 1.00 88.50 211 VAL A O 1
ATOM 1710 N N . LYS A 1 212 ? -1.624 7.732 24.515 1.00 89.31 212 LYS A N 1
ATOM 1711 C CA . LYS A 1 212 ? -1.498 6.412 25.144 1.00 89.31 212 LYS A CA 1
ATOM 1712 C C . LYS A 1 212 ? -1.198 5.356 24.085 1.00 89.31 212 LYS A C 1
ATOM 1714 O O . LYS A 1 212 ? -1.490 5.559 22.911 1.00 89.31 212 LYS A O 1
ATOM 1719 N N . CYS A 1 213 ? -0.640 4.225 24.515 1.00 88.38 213 CYS A N 1
ATOM 1720 C CA . CYS A 1 213 ? -0.353 3.104 23.626 1.00 88.38 213 CYS A CA 1
ATOM 1721 C C . CYS A 1 213 ? -1.648 2.604 22.949 1.00 88.38 213 CYS A C 1
ATOM 1723 O O . CYS A 1 213 ? -2.565 2.183 23.661 1.00 88.38 213 CYS A O 1
ATOM 1725 N N . PRO A 1 214 ? -1.716 2.603 21.604 1.00 85.25 214 PRO A N 1
ATOM 1726 C CA . PRO A 1 214 ? -2.918 2.227 20.862 1.00 85.25 214 PRO A CA 1
ATOM 1727 C C . PRO A 1 214 ? -3.083 0.706 20.698 1.00 85.25 214 PRO A C 1
ATOM 1729 O O . PRO A 1 214 ? -4.000 0.265 20.028 1.00 85.25 214 PRO A O 1
ATOM 1732 N N . VAL A 1 215 ? -2.197 -0.127 21.260 1.00 83.44 215 VAL A N 1
ATOM 1733 C CA . VAL A 1 215 ? -2.219 -1.596 21.078 1.00 83.44 215 VAL A CA 1
ATOM 1734 C C . VAL A 1 215 ? -2.296 -2.354 22.404 1.00 83.44 215 VAL A C 1
ATOM 1736 O O . VAL A 1 215 ? -1.474 -3.214 22.723 1.00 83.44 215 VAL A O 1
ATOM 1739 N N . ASN A 1 216 ? -3.301 -2.019 23.208 1.00 78.50 216 ASN A N 1
ATOM 1740 C CA . ASN A 1 216 ? -3.570 -2.660 24.500 1.00 78.50 216 ASN A CA 1
ATOM 1741 C C . ASN A 1 216 ? -4.450 -3.923 24.392 1.00 78.50 216 ASN A C 1
ATOM 1743 O O . ASN A 1 216 ? -4.441 -4.752 25.304 1.00 78.50 216 ASN A O 1
ATOM 1747 N N . GLN A 1 217 ? -5.176 -4.088 23.286 1.00 81.75 217 GLN A N 1
ATOM 1748 C CA . GLN A 1 217 ? -6.084 -5.207 23.061 1.00 81.75 217 GLN A CA 1
ATOM 1749 C C . GLN A 1 217 ? -5.348 -6.417 22.465 1.00 81.75 217 GLN A C 1
ATOM 1751 O O . GLN A 1 217 ? -4.525 -6.287 21.557 1.00 81.75 217 GLN A O 1
ATOM 1756 N N . LYS A 1 218 ? -5.667 -7.619 22.957 1.00 82.56 218 LYS A N 1
ATOM 1757 C CA . LYS A 1 218 ? -5.225 -8.886 22.359 1.00 82.56 218 LYS A CA 1
ATOM 1758 C C . LYS A 1 218 ? -6.360 -9.497 21.547 1.00 82.56 218 LYS A C 1
ATOM 1760 O O . LYS A 1 218 ? -7.483 -9.583 22.039 1.00 82.56 218 LYS A O 1
ATOM 1765 N N . PHE A 1 219 ? -6.038 -9.966 20.348 1.00 86.75 219 PHE A N 1
ATOM 1766 C CA . PHE A 1 219 ? -6.959 -10.684 19.473 1.00 86.75 219 PHE A CA 1
ATOM 1767 C C . PHE A 1 219 ? -6.367 -12.053 19.152 1.00 86.75 219 PHE A C 1
ATOM 1769 O O . PHE A 1 219 ? -5.242 -12.122 18.658 1.00 86.75 219 PHE A O 1
ATOM 1776 N N . ASN A 1 220 ? -7.100 -13.128 19.450 1.00 83.25 220 ASN A N 1
ATOM 1777 C CA . ASN A 1 220 ? -6.639 -14.493 19.187 1.00 83.25 220 ASN A CA 1
ATOM 1778 C C . ASN A 1 220 ? -7.261 -15.059 17.905 1.00 83.25 220 ASN A C 1
ATOM 1780 O O . ASN A 1 220 ? -6.645 -15.888 17.240 1.00 83.25 220 ASN A O 1
ATOM 1784 N N . LYS A 1 221 ? -8.479 -14.622 17.563 1.00 86.06 221 LYS A N 1
ATOM 1785 C CA . LYS A 1 221 ? -9.224 -15.052 16.373 1.00 86.06 221 LYS A CA 1
ATOM 1786 C C . LYS A 1 221 ? -9.887 -13.869 15.668 1.00 86.06 221 LYS A C 1
ATOM 1788 O O . LYS A 1 221 ? -10.129 -12.829 16.281 1.00 86.06 221 LYS A O 1
ATOM 1793 N N . TYR A 1 222 ? -10.255 -14.056 14.399 1.00 85.25 222 TYR A N 1
ATOM 1794 C CA . TYR A 1 222 ? -10.993 -13.055 13.616 1.00 85.25 222 TYR A CA 1
ATOM 1795 C C . TYR A 1 222 ? -12.306 -12.622 14.290 1.00 85.25 222 TYR A C 1
ATOM 1797 O O . TYR A 1 222 ? -12.607 -11.432 14.353 1.00 85.25 222 TYR A O 1
ATOM 1805 N N . SER A 1 223 ? -13.029 -13.557 14.913 1.00 86.06 223 SER A N 1
ATOM 1806 C CA . SER A 1 223 ? -14.251 -13.269 15.674 1.00 86.06 223 SER A CA 1
ATOM 1807 C C . SER A 1 223 ? -14.050 -12.271 16.822 1.00 86.06 223 SER A C 1
ATOM 1809 O O . SER A 1 223 ? -14.971 -11.527 17.154 1.00 86.06 223 SER A O 1
ATOM 1811 N N . ASP A 1 224 ? -12.867 -12.248 17.449 1.00 88.62 224 ASP A N 1
ATOM 1812 C CA . ASP A 1 224 ? -12.559 -11.311 18.539 1.00 88.62 224 ASP A CA 1
ATOM 1813 C C . ASP A 1 224 ? -12.413 -9.890 17.997 1.00 88.62 224 ASP A C 1
ATOM 1815 O O . ASP A 1 224 ? -12.919 -8.933 18.584 1.00 88.62 224 ASP A O 1
ATOM 1819 N N . LEU A 1 225 ? -11.738 -9.767 16.850 1.00 89.12 225 LEU A N 1
ATOM 1820 C CA . LEU A 1 225 ? -11.569 -8.501 16.153 1.00 89.12 225 LEU A CA 1
ATOM 1821 C C . LEU A 1 225 ? -12.912 -7.971 15.653 1.00 89.12 225 LEU A C 1
ATOM 1823 O O . LEU A 1 225 ? -13.210 -6.799 15.861 1.00 89.12 225 LEU A O 1
ATOM 1827 N N . LYS A 1 226 ? -13.746 -8.838 15.070 1.00 88.50 226 LYS A N 1
ATOM 1828 C CA . LYS A 1 226 ? -15.093 -8.474 14.623 1.00 88.50 226 LYS A CA 1
ATOM 1829 C C . LYS A 1 226 ? -15.940 -7.929 15.773 1.00 88.50 226 LYS A C 1
ATOM 1831 O O . LYS A 1 226 ? -16.455 -6.825 15.676 1.00 88.50 226 LYS A O 1
ATOM 1836 N N . LYS A 1 227 ? -15.980 -8.624 16.917 1.00 89.56 227 LYS A N 1
ATOM 1837 C CA . LYS A 1 227 ? -16.682 -8.135 18.121 1.00 89.56 227 LYS A CA 1
ATOM 1838 C C . LYS A 1 227 ? -16.181 -6.768 18.589 1.00 89.56 227 LYS A C 1
ATOM 1840 O O . LYS A 1 227 ? -16.965 -5.978 19.106 1.00 89.56 227 LYS A O 1
ATOM 1845 N N . TYR A 1 228 ? -14.884 -6.502 18.456 1.00 90.12 228 TYR A N 1
ATOM 1846 C CA . TYR A 1 228 ? -14.309 -5.201 18.787 1.00 90.12 228 TYR A CA 1
ATOM 1847 C C . TYR A 1 228 ? -14.710 -4.118 17.777 1.00 90.12 228 TYR A C 1
ATOM 1849 O O . TYR A 1 228 ? -15.053 -3.012 18.186 1.00 90.12 228 TYR A O 1
ATOM 1857 N N . ILE A 1 229 ? -14.735 -4.435 16.480 1.00 89.69 229 ILE A N 1
ATOM 1858 C CA . ILE A 1 229 ? -15.200 -3.517 15.434 1.00 89.69 229 ILE A CA 1
ATOM 1859 C C . ILE A 1 229 ? -16.691 -3.191 15.623 1.00 89.69 229 ILE A C 1
ATOM 1861 O O . ILE A 1 229 ? -17.045 -2.012 15.659 1.00 89.69 229 ILE A O 1
ATOM 1865 N N . ASP A 1 230 ? -17.528 -4.201 15.860 1.00 87.62 230 ASP A N 1
ATOM 1866 C CA . ASP A 1 230 ? -18.979 -4.059 16.040 1.00 87.62 230 ASP A CA 1
ATOM 1867 C C . ASP A 1 230 ? -19.352 -3.293 17.319 1.00 87.62 230 ASP A C 1
ATOM 1869 O O . ASP A 1 230 ? -20.432 -2.698 17.422 1.00 87.62 230 ASP A O 1
ATOM 1873 N N . LYS A 1 231 ? -18.465 -3.289 18.322 1.00 84.88 231 LYS A N 1
ATOM 1874 C CA . LYS A 1 231 ? -18.679 -2.548 19.561 1.00 84.88 231 LYS A CA 1
ATOM 1875 C C . LYS A 1 231 ? -18.595 -1.051 19.270 1.00 84.88 231 LYS A C 1
ATOM 1877 O O . LYS A 1 231 ? -17.515 -0.465 19.215 1.00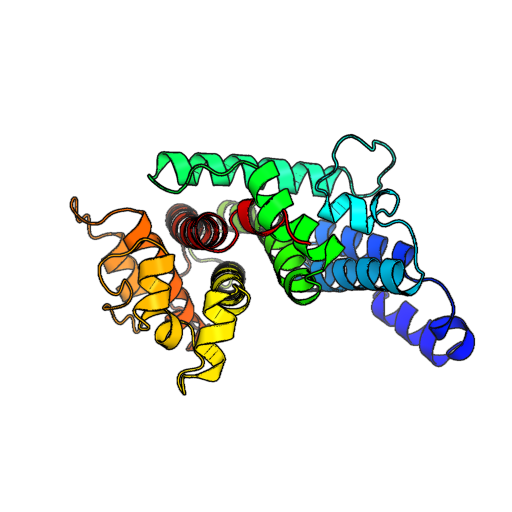 84.88 231 LYS A O 1
ATOM 1882 N N . LYS A 1 232 ? -19.757 -0.409 19.135 1.00 67.38 232 LYS A N 1
ATOM 1883 C CA . LYS A 1 232 ? -19.850 1.053 19.136 1.00 67.38 232 LYS A CA 1
ATOM 1884 C C . LYS A 1 232 ? -19.374 1.576 20.486 1.00 67.38 232 LYS A C 1
ATOM 1886 O O . LYS A 1 232 ? -20.007 1.354 21.516 1.00 67.38 232 LYS A O 1
ATOM 1891 N N . ASN A 1 233 ? -18.223 2.229 20.473 1.00 68.62 233 ASN A N 1
ATOM 1892 C CA . ASN A 1 233 ? -17.719 3.005 21.587 1.00 68.62 233 ASN A CA 1
ATOM 1893 C C . ASN A 1 233 ? -17.633 4.449 21.106 1.00 68.62 233 ASN A C 1
ATOM 1895 O O . ASN A 1 233 ? -16.674 4.808 20.430 1.00 68.62 233 ASN A O 1
ATOM 1899 N N . ASP A 1 234 ? -18.637 5.258 21.442 1.00 61.56 234 ASP A N 1
ATOM 1900 C CA . ASP A 1 234 ? -18.759 6.646 20.971 1.00 61.56 234 ASP A CA 1
ATOM 1901 C C . ASP A 1 234 ? -17.558 7.529 21.368 1.00 61.56 234 ASP A C 1
ATOM 1903 O O . ASP A 1 234 ? -17.360 8.607 20.813 1.00 61.56 234 ASP A O 1
ATOM 1907 N N . ASN A 1 235 ? -16.723 7.058 22.302 1.00 63.31 235 ASN A N 1
ATOM 1908 C CA . ASN A 1 235 ? -15.522 7.747 22.765 1.00 63.31 235 ASN A CA 1
ATOM 1909 C C . ASN A 1 235 ? -14.230 7.329 22.038 1.00 63.31 235 ASN A C 1
ATOM 1911 O O . ASN A 1 235 ? -13.210 7.998 22.208 1.00 63.31 235 ASN A O 1
ATOM 1915 N N . GLU A 1 236 ? -14.226 6.231 21.274 1.00 72.56 236 GLU A N 1
ATOM 1916 C CA . GLU A 1 236 ? -13.026 5.765 20.569 1.00 72.56 236 GLU A CA 1
ATOM 1917 C C . GLU A 1 236 ? -12.900 6.458 19.211 1.00 72.56 236 GLU A C 1
ATOM 1919 O O . GLU A 1 236 ? -13.757 6.335 18.335 1.00 72.56 236 GLU A O 1
ATOM 1924 N N . LYS A 1 237 ? -11.807 7.203 19.023 1.00 84.94 237 LYS A N 1
ATOM 1925 C CA . LYS A 1 237 ? -11.572 7.932 17.774 1.00 84.94 237 LYS A CA 1
ATOM 1926 C C . LYS A 1 237 ? -11.186 6.957 16.664 1.00 84.94 237 LYS A C 1
ATOM 1928 O O . LYS A 1 237 ? -10.396 6.040 16.883 1.00 84.94 237 LYS A O 1
ATOM 1933 N N . PHE A 1 238 ? -11.646 7.228 15.443 1.00 90.62 238 PHE A N 1
ATOM 1934 C CA . PHE A 1 238 ? -11.298 6.460 14.241 1.00 90.62 238 PHE A CA 1
ATOM 1935 C C . PHE A 1 238 ? -9.792 6.178 14.108 1.00 90.62 238 PHE A C 1
ATOM 1937 O O . PHE A 1 238 ? -9.398 5.076 13.731 1.00 90.62 238 PHE A O 1
ATOM 1944 N N . LEU A 1 239 ? -8.944 7.147 14.468 1.00 91.19 239 LEU A N 1
ATOM 1945 C CA . LEU A 1 239 ? -7.487 7.013 14.427 1.00 91.19 239 LEU A CA 1
ATOM 1946 C C . LEU A 1 239 ? -6.965 5.904 15.356 1.00 91.19 239 LEU A C 1
ATOM 1948 O O . LEU A 1 239 ? -6.123 5.107 14.950 1.00 91.19 239 LEU A O 1
ATOM 1952 N N . GLU A 1 240 ? -7.473 5.827 16.588 1.00 91.31 240 GLU A N 1
ATOM 1953 C CA . GLU A 1 240 ? -7.072 4.801 17.564 1.00 91.31 240 GLU A CA 1
ATOM 1954 C C . GLU A 1 240 ? -7.541 3.420 17.105 1.00 91.31 240 GLU A C 1
ATOM 1956 O O . GLU A 1 240 ? -6.764 2.458 17.090 1.00 91.31 240 GLU A O 1
ATOM 1961 N N . LYS A 1 241 ? -8.786 3.345 16.624 1.00 92.50 241 LYS A N 1
ATOM 1962 C CA . LYS A 1 241 ? -9.359 2.117 16.073 1.00 92.50 241 LYS A CA 1
ATOM 1963 C C . LYS A 1 241 ? -8.601 1.641 14.830 1.00 92.50 241 LYS A C 1
ATOM 1965 O O . LYS A 1 241 ? -8.338 0.451 14.703 1.00 92.50 241 LYS A O 1
ATOM 1970 N N . SER A 1 242 ? -8.149 2.558 13.971 1.00 95.62 242 SER A N 1
ATOM 1971 C CA . SER A 1 242 ? -7.346 2.249 12.778 1.00 95.62 242 SER A CA 1
ATOM 1972 C C . SER A 1 242 ? -6.056 1.509 13.127 1.00 95.62 242 SER A C 1
ATOM 1974 O O . SER A 1 242 ? -5.767 0.458 12.554 1.00 95.62 242 SER A O 1
ATOM 1976 N N . ILE A 1 243 ? -5.299 2.003 14.112 1.00 95.19 243 ILE A N 1
ATOM 1977 C CA . ILE A 1 243 ? -4.054 1.357 14.554 1.00 95.19 243 ILE A CA 1
ATOM 1978 C C . ILE A 1 243 ? -4.349 0.024 15.249 1.00 95.19 243 ILE A C 1
ATOM 1980 O O . ILE A 1 243 ? -3.684 -0.975 14.964 1.00 95.19 243 ILE A O 1
ATOM 1984 N N . THR A 1 244 ? -5.369 -0.011 16.111 1.00 93.44 244 THR A N 1
ATOM 1985 C CA . THR A 1 244 ? -5.752 -1.213 16.866 1.00 93.44 244 THR A CA 1
ATOM 1986 C C . THR A 1 244 ? -6.191 -2.347 15.943 1.00 93.44 244 THR A C 1
ATOM 1988 O O . THR A 1 244 ? -5.704 -3.471 16.074 1.00 93.44 244 THR A O 1
ATOM 1991 N N . VAL A 1 245 ? -7.065 -2.060 14.973 1.00 94.31 245 VAL A N 1
ATOM 1992 C CA . VAL A 1 245 ? -7.557 -3.042 13.997 1.00 94.31 245 VAL A CA 1
ATOM 1993 C C . VAL A 1 245 ? -6.431 -3.509 13.083 1.00 94.31 245 VAL A C 1
ATOM 1995 O O . VAL A 1 245 ? -6.267 -4.712 12.892 1.00 94.31 245 VAL A O 1
ATOM 1998 N N . THR A 1 246 ? -5.600 -2.593 12.579 1.00 95.75 246 THR A N 1
ATOM 1999 C CA . THR A 1 246 ? -4.452 -2.943 11.724 1.00 95.75 246 THR A CA 1
ATOM 2000 C C . THR A 1 246 ? -3.464 -3.852 12.455 1.00 95.75 246 THR A C 1
ATOM 2002 O O . THR A 1 246 ? -2.992 -4.840 11.890 1.00 95.75 246 THR A O 1
ATOM 2005 N N . TYR A 1 247 ? -3.181 -3.566 13.730 1.00 93.62 247 TYR A N 1
ATOM 2006 C CA . TYR A 1 247 ? -2.383 -4.436 14.596 1.00 93.62 247 TYR A CA 1
ATOM 2007 C C . TYR A 1 247 ? -3.062 -5.792 14.829 1.00 93.62 247 TYR A C 1
ATOM 2009 O O . TYR A 1 247 ? -2.405 -6.831 14.745 1.00 93.62 247 TYR A O 1
ATOM 2017 N N . GLY A 1 248 ? -4.372 -5.796 15.085 1.00 92.25 248 GLY A N 1
ATOM 2018 C CA . GLY A 1 248 ? -5.162 -7.007 15.279 1.00 92.25 248 GLY A CA 1
ATOM 2019 C C . GLY A 1 248 ? -5.113 -7.936 14.071 1.00 92.25 248 GLY A C 1
ATOM 2020 O O . GLY A 1 248 ? -4.733 -9.096 14.222 1.00 92.25 248 GLY A O 1
ATOM 2021 N N . ILE A 1 249 ? -5.394 -7.417 12.871 1.00 92.25 249 ILE A N 1
ATOM 2022 C CA . ILE A 1 249 ? -5.269 -8.160 11.610 1.00 92.25 249 ILE A CA 1
ATOM 2023 C C . ILE A 1 249 ? -3.847 -8.694 11.445 1.00 92.25 249 ILE A C 1
ATOM 2025 O O . ILE A 1 249 ? -3.674 -9.889 11.206 1.00 92.25 249 ILE A O 1
ATOM 2029 N N . ARG A 1 250 ? -2.821 -7.850 11.631 1.00 91.38 250 ARG A N 1
ATOM 2030 C CA . ARG A 1 250 ? -1.420 -8.269 11.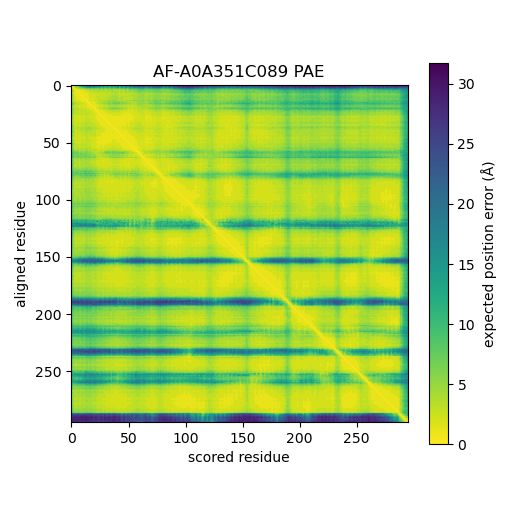480 1.00 91.38 250 ARG A CA 1
ATOM 2031 C C . ARG A 1 250 ? -1.084 -9.468 12.361 1.00 91.38 250 ARG A C 1
ATOM 2033 O O . ARG A 1 250 ? -0.410 -10.373 11.878 1.00 91.38 250 ARG A O 1
ATOM 2040 N N . ASN A 1 251 ? -1.546 -9.480 13.612 1.00 86.56 251 ASN A N 1
ATOM 2041 C CA . ASN A 1 251 ? -1.299 -10.593 14.525 1.00 86.56 251 ASN A CA 1
ATOM 2042 C C . ASN A 1 251 ? -2.114 -11.831 14.152 1.00 86.56 251 ASN A C 1
ATOM 2044 O O . ASN A 1 251 ? -1.538 -12.905 14.046 1.00 86.56 251 ASN A O 1
ATOM 2048 N N . ILE A 1 252 ? -3.426 -11.700 13.926 1.00 86.69 252 ILE A N 1
ATOM 2049 C CA . ILE A 1 252 ? -4.292 -12.852 13.623 1.00 86.69 252 ILE A CA 1
ATOM 2050 C C . ILE A 1 252 ? -3.808 -13.552 12.348 1.00 86.69 252 ILE A C 1
ATOM 2052 O O . ILE A 1 252 ? -3.579 -14.761 12.356 1.00 86.69 252 ILE A O 1
ATOM 2056 N N . VAL A 1 253 ? -3.602 -12.791 11.267 1.00 79.19 253 VAL A N 1
ATOM 2057 C CA . VAL A 1 253 ? -3.196 -13.342 9.966 1.00 79.19 253 VAL A CA 1
ATOM 2058 C C . VAL A 1 253 ? -1.798 -13.950 10.024 1.00 79.19 253 VAL A C 1
ATOM 2060 O O . VAL A 1 253 ? -1.568 -15.005 9.439 1.00 79.19 253 VAL A O 1
ATOM 2063 N N . ALA A 1 254 ? -0.859 -13.330 10.749 1.00 71.12 254 ALA A N 1
ATOM 2064 C CA . ALA A 1 254 ? 0.491 -13.880 10.895 1.00 71.12 254 ALA A CA 1
ATOM 2065 C C . ALA A 1 254 ? 0.512 -15.261 11.569 1.00 71.12 254 ALA A C 1
ATOM 2067 O O . ALA A 1 254 ? 1.504 -15.977 11.442 1.00 71.12 254 ALA A O 1
ATOM 2068 N N . HIS A 1 255 ? -0.552 -15.624 12.290 1.00 74.75 255 HIS A N 1
ATOM 2069 C CA . HIS A 1 255 ? -0.650 -16.890 13.002 1.00 74.75 255 HIS A CA 1
ATOM 2070 C C . HIS A 1 255 ? -1.501 -17.943 12.279 1.00 74.75 255 HIS A C 1
ATOM 2072 O O . HIS A 1 255 ? -1.286 -19.128 12.523 1.00 74.75 255 HIS A O 1
ATOM 2078 N N . SER A 1 256 ? -2.436 -17.559 11.396 1.00 77.88 256 SER A N 1
ATOM 2079 C CA . SER A 1 256 ? -3.250 -18.520 10.638 1.00 77.88 256 SER A CA 1
ATOM 2080 C C . SER A 1 256 ? -3.917 -17.914 9.397 1.00 77.88 256 SER A C 1
ATOM 2082 O O . SER A 1 256 ? -4.520 -16.842 9.470 1.00 77.88 256 SER A O 1
ATOM 2084 N N . LEU A 1 257 ? -3.887 -18.663 8.287 1.00 77.94 257 LEU A N 1
ATOM 2085 C CA . LEU A 1 257 ? -4.734 -18.455 7.100 1.00 77.94 257 LEU A CA 1
ATOM 2086 C C . LEU A 1 257 ? -6.029 -19.287 7.141 1.00 77.94 257 LEU A C 1
ATOM 2088 O O . LEU A 1 257 ? -6.931 -19.060 6.340 1.00 77.94 257 LEU A O 1
ATOM 2092 N N . ALA A 1 258 ? -6.134 -20.246 8.067 1.00 78.06 258 ALA A N 1
ATOM 2093 C CA . ALA A 1 258 ? -7.307 -21.098 8.238 1.00 78.06 258 ALA A CA 1
ATOM 2094 C C . ALA A 1 258 ? -8.387 -20.343 9.023 1.00 78.06 258 ALA A C 1
ATOM 2096 O O . ALA A 1 258 ? -8.587 -20.566 10.218 1.00 78.06 258 ALA A O 1
ATOM 2097 N N . TRP A 1 259 ? -9.015 -19.374 8.362 1.00 75.81 259 TRP A N 1
ATOM 2098 C CA . TRP A 1 259 ? -10.128 -18.620 8.920 1.00 75.81 259 TRP A CA 1
ATOM 2099 C C . TRP A 1 259 ? -11.425 -19.372 8.650 1.00 75.81 259 TRP A C 1
ATOM 2101 O O . TRP A 1 259 ? -11.707 -19.740 7.514 1.00 75.81 259 TRP A O 1
ATOM 2111 N N . GLU A 1 260 ? -12.194 -19.608 9.711 1.00 73.00 260 GLU A N 1
ATOM 2112 C CA . GLU A 1 260 ? -13.489 -20.294 9.631 1.00 73.00 260 GLU A CA 1
ATOM 2113 C C . GLU A 1 260 ? -14.530 -19.440 8.883 1.00 73.00 260 GLU A C 1
ATOM 2115 O O . GLU A 1 260 ? -15.371 -19.983 8.172 1.00 73.00 260 GLU A O 1
ATOM 2120 N N . ASP A 1 261 ? -14.413 -18.110 8.980 1.00 74.81 261 ASP A N 1
ATOM 2121 C CA . ASP A 1 261 ? -15.328 -17.147 8.370 1.00 74.81 261 ASP A CA 1
ATOM 2122 C C . ASP A 1 261 ? -14.644 -16.338 7.258 1.00 74.81 261 ASP A C 1
ATOM 2124 O O . ASP A 1 261 ? -13.553 -15.783 7.434 1.00 74.81 261 ASP A O 1
ATOM 2128 N N . LYS A 1 262 ? -15.330 -16.212 6.118 1.00 78.44 262 LYS A N 1
ATOM 2129 C CA . LYS A 1 262 ? -14.973 -15.286 5.037 1.00 78.44 262 LYS A CA 1
ATOM 2130 C C . LYS A 1 262 ? -15.593 -13.912 5.316 1.00 78.44 262 LYS A C 1
ATOM 2132 O O . LYS A 1 262 ? -16.759 -13.859 5.708 1.00 78.44 262 LYS A O 1
ATOM 2137 N N . PRO A 1 263 ? -14.872 -12.801 5.079 1.00 86.38 263 PRO A N 1
ATOM 2138 C CA . PRO A 1 263 ? -15.472 -11.488 5.245 1.00 86.38 263 PRO A CA 1
ATOM 2139 C C . PRO A 1 263 ? -16.546 -11.219 4.191 1.00 86.38 263 PRO A C 1
ATOM 2141 O O . PRO A 1 263 ? -16.360 -11.518 3.008 1.00 86.38 263 PRO A O 1
ATOM 2144 N N . CYS A 1 264 ? -17.657 -10.612 4.604 1.00 88.31 264 CYS A N 1
ATOM 2145 C CA . CYS A 1 264 ? -18.600 -10.008 3.664 1.00 88.31 264 CYS A CA 1
ATOM 2146 C C . CYS A 1 264 ? -18.030 -8.700 3.095 1.00 88.31 264 CYS A C 1
ATOM 2148 O O . CYS A 1 264 ? -17.043 -8.159 3.595 1.00 88.31 264 CYS A O 1
ATOM 2150 N N . LEU A 1 265 ? -18.681 -8.161 2.060 1.00 90.81 265 LEU A N 1
ATOM 2151 C CA . LEU A 1 265 ? -18.261 -6.910 1.425 1.00 90.81 265 LEU A CA 1
ATOM 2152 C C . LEU A 1 265 ? -18.141 -5.750 2.429 1.00 90.81 265 LEU A C 1
ATOM 2154 O O . LEU A 1 265 ? -17.126 -5.061 2.437 1.00 90.81 265 LEU A O 1
ATOM 2158 N N . ASN A 1 266 ? -19.126 -5.585 3.316 1.00 91.50 266 ASN A N 1
ATOM 2159 C CA . ASN A 1 266 ? -19.122 -4.503 4.305 1.00 91.50 266 ASN A CA 1
ATOM 2160 C C . ASN A 1 266 ? -17.950 -4.628 5.289 1.00 91.50 266 ASN A C 1
ATOM 2162 O O . ASN A 1 266 ? -17.251 -3.651 5.538 1.00 91.50 266 ASN A O 1
ATOM 2166 N N . GLU A 1 267 ? -17.703 -5.836 5.805 1.00 91.25 267 GLU A N 1
ATOM 2167 C CA . GLU A 1 267 ? -16.560 -6.107 6.688 1.00 91.25 267 GLU A CA 1
ATOM 2168 C C . GLU A 1 267 ? -15.238 -5.840 5.967 1.00 91.25 267 GLU A C 1
ATOM 2170 O O . GLU A 1 267 ? -14.304 -5.290 6.553 1.00 91.25 267 GLU A O 1
ATOM 2175 N N . PHE A 1 268 ? -15.162 -6.192 4.681 1.00 93.50 268 PHE A N 1
ATOM 2176 C CA . PHE A 1 268 ? -13.979 -5.930 3.883 1.00 93.50 268 PHE A CA 1
ATOM 2177 C C . PHE A 1 268 ? -13.704 -4.455 3.674 1.00 93.50 268 PHE A C 1
ATOM 2179 O O . PHE A 1 268 ? -12.558 -4.027 3.835 1.00 93.50 268 PHE A O 1
ATOM 2186 N N . GLU A 1 269 ? -14.730 -3.674 3.358 1.00 94.81 269 GLU A N 1
ATOM 2187 C CA . GLU A 1 269 ? -14.583 -2.233 3.209 1.00 94.81 269 GLU A CA 1
ATOM 2188 C C . GLU A 1 269 ? -14.223 -1.567 4.541 1.00 94.81 269 GLU A C 1
ATOM 2190 O O . GLU A 1 269 ? -13.317 -0.733 4.571 1.00 94.81 269 GLU A O 1
ATOM 2195 N N . GLU A 1 270 ? -14.843 -1.979 5.648 1.00 94.69 270 GLU A N 1
ATOM 2196 C CA . GLU A 1 270 ? -14.573 -1.425 6.975 1.00 94.69 270 GLU A CA 1
ATOM 2197 C C . GLU A 1 270 ? -13.139 -1.718 7.451 1.00 94.69 270 GLU A C 1
ATOM 2199 O O . GLU A 1 270 ? -12.405 -0.796 7.822 1.00 94.69 270 GLU A O 1
ATOM 2204 N N . ILE A 1 271 ? -12.685 -2.973 7.367 1.00 95.38 271 ILE A N 1
ATOM 2205 C CA . ILE A 1 271 ? -11.308 -3.348 7.727 1.00 95.38 271 ILE A CA 1
ATOM 2206 C C . ILE A 1 271 ? -10.303 -2.657 6.802 1.00 95.38 271 ILE A C 1
ATOM 2208 O O . ILE A 1 271 ? -9.294 -2.123 7.271 1.00 95.38 271 ILE A O 1
ATOM 2212 N N . ASN A 1 272 ? -10.583 -2.604 5.495 1.00 97.19 272 ASN A N 1
ATOM 2213 C CA . ASN A 1 272 ? -9.730 -1.888 4.554 1.00 97.19 272 ASN A CA 1
ATOM 2214 C C . ASN A 1 272 ? -9.636 -0.395 4.898 1.00 97.19 272 ASN A C 1
ATOM 2216 O O . ASN A 1 272 ? -8.561 0.189 4.756 1.00 97.19 272 ASN A O 1
ATOM 2220 N N . ASN A 1 273 ? -10.718 0.228 5.368 1.00 97.50 273 ASN A N 1
ATOM 2221 C CA . ASN A 1 273 ? -10.701 1.628 5.777 1.00 97.50 273 ASN A CA 1
ATOM 2222 C C . ASN A 1 273 ? -9.831 1.838 7.024 1.00 97.50 273 ASN A C 1
ATOM 2224 O O . ASN A 1 273 ? -9.029 2.765 7.041 1.00 97.50 273 ASN A O 1
ATOM 2228 N N . PHE A 1 274 ? -9.881 0.953 8.022 1.00 97.69 274 PHE A N 1
ATOM 2229 C CA . PHE A 1 274 ? -8.977 1.042 9.177 1.00 97.69 274 PHE A CA 1
ATOM 2230 C C . PHE A 1 274 ? -7.500 0.868 8.798 1.00 97.69 274 PHE A C 1
ATOM 2232 O O . PHE A 1 274 ? -6.650 1.629 9.262 1.00 97.69 274 PHE A O 1
ATOM 2239 N N . ILE A 1 275 ? -7.189 -0.085 7.915 1.00 98.25 275 ILE A N 1
ATOM 2240 C CA . ILE A 1 275 ? -5.819 -0.310 7.429 1.00 98.25 275 ILE A CA 1
ATOM 2241 C C . ILE A 1 275 ? -5.324 0.886 6.612 1.00 98.25 275 ILE A C 1
ATOM 2243 O O . ILE A 1 275 ? -4.225 1.389 6.847 1.00 98.25 275 ILE A O 1
ATOM 2247 N N . THR A 1 276 ? -6.151 1.391 5.696 1.00 98.38 276 THR A N 1
ATOM 2248 C CA . THR A 1 276 ? -5.825 2.595 4.918 1.00 98.38 276 THR A CA 1
ATOM 2249 C C . THR A 1 276 ? -5.656 3.807 5.837 1.00 98.38 276 THR A C 1
ATOM 2251 O O . THR A 1 276 ? -4.712 4.571 5.671 1.00 98.38 276 THR A O 1
ATOM 2254 N N . GLY A 1 277 ? -6.503 3.949 6.861 1.00 98.12 277 GLY A N 1
ATOM 2255 C CA . GLY A 1 277 ? -6.391 4.984 7.885 1.00 98.12 277 GLY A CA 1
ATOM 2256 C C . GLY A 1 277 ? -5.056 4.930 8.626 1.00 98.12 277 GLY A C 1
ATOM 2257 O O . GLY A 1 277 ? -4.388 5.953 8.750 1.00 98.12 277 GLY A O 1
ATOM 2258 N N . ALA A 1 278 ? -4.612 3.743 9.047 1.00 98.12 278 ALA A N 1
ATOM 2259 C CA . ALA A 1 278 ? -3.306 3.555 9.683 1.00 98.12 278 ALA A CA 1
ATOM 2260 C C . ALA A 1 278 ? -2.139 3.946 8.757 1.00 98.12 278 ALA A C 1
ATOM 2262 O O . ALA A 1 278 ? -1.207 4.625 9.195 1.00 98.12 278 ALA A O 1
ATOM 2263 N N . ILE A 1 279 ? -2.211 3.577 7.472 1.00 98.38 279 ILE A N 1
ATOM 2264 C CA . ILE A 1 279 ? -1.244 4.001 6.447 1.00 98.38 279 ILE A CA 1
ATOM 2265 C C . ILE A 1 279 ? -1.229 5.532 6.323 1.00 98.38 279 ILE A C 1
ATOM 2267 O O . ILE A 1 279 ? -0.158 6.133 6.399 1.00 98.38 279 ILE A O 1
ATOM 2271 N N . CYS A 1 280 ? -2.396 6.173 6.201 1.00 97.56 280 CYS A N 1
ATOM 2272 C CA . CYS A 1 280 ? -2.512 7.631 6.119 1.00 97.56 280 CYS A CA 1
ATOM 2273 C C . CYS A 1 280 ? -1.935 8.326 7.357 1.00 97.56 280 CYS A C 1
ATOM 2275 O O . CYS A 1 280 ? -1.221 9.311 7.213 1.00 97.56 280 CYS A O 1
ATOM 2277 N N . ILE A 1 281 ? -2.181 7.807 8.565 1.00 96.69 281 ILE A N 1
ATOM 2278 C CA . ILE A 1 281 ? -1.601 8.347 9.808 1.00 96.69 281 ILE A CA 1
ATOM 2279 C C . ILE A 1 281 ? -0.075 8.282 9.761 1.00 96.69 281 ILE A C 1
ATOM 2281 O O . ILE A 1 281 ? 0.588 9.265 10.086 1.00 96.69 281 ILE A O 1
ATOM 2285 N N . ALA A 1 282 ? 0.491 7.145 9.349 1.00 96.81 282 ALA A N 1
ATOM 2286 C CA . ALA A 1 282 ? 1.938 6.993 9.259 1.00 96.81 282 ALA A CA 1
ATOM 2287 C C . ALA A 1 282 ? 2.550 7.965 8.238 1.00 96.81 282 ALA A C 1
ATOM 2289 O O . ALA A 1 282 ? 3.552 8.603 8.546 1.00 96.81 282 ALA A O 1
ATOM 2290 N N . ILE A 1 283 ? 1.943 8.117 7.058 1.00 95.38 283 ILE A N 1
ATOM 2291 C CA . ILE A 1 283 ? 2.426 9.054 6.032 1.00 95.38 283 ILE A CA 1
ATOM 2292 C C . ILE A 1 283 ? 2.299 10.503 6.513 1.00 95.38 283 ILE A C 1
ATOM 2294 O O . ILE A 1 283 ? 3.259 11.264 6.414 1.00 95.38 283 ILE A O 1
ATOM 2298 N N . ASP A 1 284 ? 1.146 10.877 7.072 1.00 94.94 284 ASP A N 1
ATOM 2299 C CA . ASP A 1 284 ? 0.899 12.239 7.547 1.00 94.94 284 ASP A CA 1
ATOM 2300 C C . ASP A 1 284 ? 1.884 12.642 8.647 1.00 94.94 284 ASP A C 1
ATOM 2302 O O . ASP A 1 284 ? 2.462 13.722 8.600 1.00 94.94 284 ASP A O 1
ATOM 2306 N N . LYS A 1 285 ? 2.101 11.759 9.628 1.00 94.31 285 LYS A N 1
ATOM 2307 C CA . LYS A 1 285 ? 2.847 12.093 10.844 1.00 94.31 285 LYS A CA 1
ATOM 2308 C C . LYS A 1 285 ? 4.341 11.820 10.784 1.00 94.31 285 LYS A C 1
ATOM 2310 O O . LYS A 1 285 ? 5.088 12.439 11.538 1.00 94.31 285 LYS A O 1
ATOM 2315 N N . LEU A 1 286 ? 4.787 10.876 9.957 1.00 93.50 286 LEU A N 1
ATOM 2316 C CA . LEU A 1 286 ? 6.185 10.431 9.960 1.00 93.50 286 LEU A CA 1
ATOM 2317 C C . LEU A 1 286 ? 6.994 10.913 8.751 1.00 93.50 286 LEU A C 1
ATOM 2319 O O . LEU A 1 286 ? 8.213 10.753 8.765 1.00 93.50 286 LEU A O 1
ATOM 2323 N N . TYR A 1 287 ? 6.342 11.478 7.731 1.00 90.12 287 TYR A N 1
ATOM 2324 C CA . TYR A 1 287 ? 6.965 11.843 6.453 1.00 90.12 287 TYR A CA 1
ATOM 2325 C C . TYR A 1 287 ? 6.634 13.285 6.028 1.00 90.12 287 TYR A C 1
ATOM 2327 O O . TYR A 1 287 ? 6.311 13.547 4.876 1.00 90.12 287 TYR A O 1
ATOM 2335 N N . ASP A 1 288 ? 6.676 14.241 6.957 1.00 72.38 288 ASP A N 1
ATOM 2336 C CA . ASP A 1 288 ? 6.340 15.644 6.682 1.00 72.38 288 ASP A CA 1
ATOM 2337 C C . ASP A 1 288 ? 7.297 16.322 5.677 1.00 72.38 288 ASP A C 1
ATOM 2339 O O . ASP A 1 288 ? 8.518 16.246 5.811 1.00 72.38 288 ASP A O 1
ATOM 2343 N N . ASN A 1 289 ? 6.744 17.122 4.753 1.00 56.53 289 ASN A N 1
ATOM 2344 C CA . ASN A 1 289 ? 7.482 17.854 3.701 1.00 56.53 289 ASN A CA 1
ATOM 2345 C C . ASN A 1 289 ? 8.572 18.821 4.225 1.00 56.53 289 ASN A C 1
ATOM 2347 O O . ASN A 1 289 ? 9.361 19.352 3.447 1.00 56.53 289 ASN A O 1
ATOM 2351 N N . LYS A 1 290 ? 8.602 19.115 5.532 1.00 48.97 290 LYS A N 1
ATOM 2352 C CA . LYS A 1 290 ? 9.519 20.096 6.139 1.00 48.97 290 LYS A CA 1
ATOM 2353 C C . LYS A 1 290 ? 10.944 19.582 6.351 1.00 48.97 290 LYS A C 1
ATOM 2355 O O . LYS A 1 290 ? 11.813 20.391 6.643 1.00 48.97 290 LYS A O 1
ATOM 2360 N N . THR A 1 291 ? 11.195 18.279 6.227 1.00 43.97 291 THR A N 1
ATOM 2361 C CA . THR A 1 291 ? 12.547 17.711 6.422 1.00 43.97 291 THR A CA 1
ATOM 2362 C C . THR A 1 291 ? 13.377 17.631 5.136 1.00 43.97 291 THR A C 1
ATOM 2364 O O . THR A 1 291 ? 14.534 17.233 5.188 1.00 43.97 291 THR A O 1
ATOM 2367 N N . GLU A 1 292 ? 12.832 18.062 3.994 1.00 44.22 292 GLU A N 1
ATOM 2368 C CA . GLU A 1 292 ? 13.498 18.002 2.682 1.00 44.22 292 GLU A CA 1
ATOM 2369 C C . GLU A 1 292 ? 14.024 19.348 2.161 1.00 44.22 292 GLU A C 1
ATOM 2371 O O . GLU A 1 292 ? 14.526 19.407 1.047 1.00 44.22 292 GLU A O 1
ATOM 2376 N N . SER A 1 293 ? 13.975 20.436 2.939 1.00 33.44 293 SER A N 1
ATOM 2377 C CA . SER A 1 293 ? 14.706 21.661 2.566 1.00 33.44 293 SER A CA 1
ATOM 2378 C C . SER A 1 293 ? 16.223 21.563 2.805 1.00 33.44 293 SER A C 1
ATOM 2380 O O . SER A 1 293 ? 16.924 22.556 2.638 1.00 33.44 293 SER A O 1
ATOM 2382 N N . GLU A 1 294 ? 16.727 20.392 3.209 1.00 34.62 294 GLU A N 1
ATOM 2383 C CA . GLU A 1 294 ? 18.149 20.122 3.481 1.00 34.62 294 GLU A CA 1
ATOM 2384 C C . GLU A 1 294 ? 18.690 18.870 2.747 1.00 34.62 294 GLU A C 1
ATOM 2386 O O . GLU A 1 294 ? 19.741 18.347 3.119 1.00 34.62 294 GLU A O 1
ATOM 2391 N N . LEU A 1 295 ? 18.016 18.395 1.689 1.00 38.34 295 LEU A N 1
ATOM 2392 C CA . LEU A 1 295 ? 18.476 17.304 0.807 1.00 38.34 295 LEU A CA 1
ATOM 2393 C C . LEU A 1 295 ? 18.244 17.627 -0.674 1.00 38.34 295 LEU A C 1
ATOM 2395 O O . LEU A 1 295 ? 18.904 16.962 -1.505 1.00 38.34 295 LEU A O 1
#

Sequence (295 aa):
MCSSDLVLKLLKENFEGKYNVIHKGTPFYFLSMGSFLTGDFEKAVYYMDAAFKEDIRSEIDLKETPAGLFFDLNTENEKQAGLEIVKSIKRNMDYKLKEIEKLGGPTLSINDIKNRITLLSLKNRTDLCTVSTALLSFFYEYQSRKLLLELSKFSEGTAEPFILYWLKGCVIFESLIRNSDIGKKTRNNTHFFNLGGFLKEEKIFKALGFVKCPVNQKFNKYSDLKKYIDKKNDNEKFLEKSITVTYGIRNIVAHSLAWEDKPCLN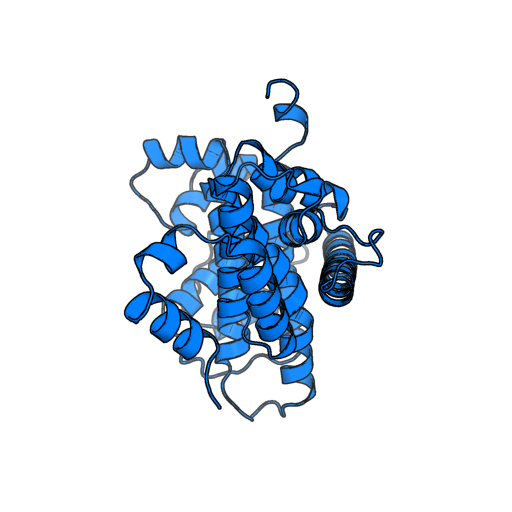EFEEINNFITGAICIAIDKLYDNKTESEL

Solvent-accessible surface area (backbone atoms only — not comparable to full-atom values): 16316 Å² total; per-residue (Å²): 133,85,53,71,64,55,53,54,48,51,45,39,75,78,35,44,77,57,53,75,68,54,87,49,21,67,64,26,36,52,52,9,49,53,21,53,77,71,68,39,54,69,56,15,39,53,23,36,52,49,8,38,52,40,36,57,75,66,72,48,67,44,83,80,33,73,44,36,29,55,53,66,59,51,76,80,57,83,84,43,87,59,36,68,58,37,49,46,24,53,51,41,40,51,54,47,36,53,51,30,32,75,60,61,38,63,89,58,51,70,65,50,52,33,59,50,38,30,48,38,25,71,71,86,32,65,86,35,40,66,50,35,42,50,51,50,47,51,36,44,47,48,59,59,54,51,48,53,48,75,74,39,58,88,86,59,82,77,49,54,72,59,53,53,51,50,42,51,44,34,50,46,36,47,48,49,46,48,71,20,69,69,30,49,62,45,58,80,74,54,92,55,92,47,67,71,42,48,42,61,36,65,72,48,26,41,52,63,70,38,94,58,66,54,71,80,77,85,50,85,46,69,71,53,49,49,56,55,68,72,48,84,51,96,83,65,50,51,59,49,52,7,44,32,49,28,53,39,50,44,54,34,52,76,73,47,82,85,62,94,70,54,77,52,64,68,56,46,54,52,53,50,46,25,29,50,32,34,35,45,39,43,50,64,52,58,35,55,82,80,74,58,86,82,114

Secondary structure (DSSP, 8-state):
---HHHHHHHHHHHHHHHHHHS--HHHHHHHHHHHHHHT-HHHHHHHHHHHHHHHHHTT--GGGSHHHHHHTT--S-TT-TTHHHHHHHHHHHHHHHHHHHHTT-----HHHHIIIIIHHHHHT-GGGHHHHHHHHHHHHHHHHHHHHHHHS-TTSS-SHHHHHHHHHHHHHHHHHHHHSHHHHHHHTT-S--SHHHHHHSHHHHHHTT-SS-S-----SSHHHHHHHHHS--TTS-HHHHHHHHHHHHHHHHHH-S--SSPPPHHHHHHHHHHHHHHHHHHHHHHS-GGG-TT-